Protein AF-0000000087426825 (afdb_homodimer)

Solvent-accessible surface area (backbone atoms only — not comparable to full-atom values): 14401 Å² total; per-residue (Å²): 136,83,80,80,77,79,78,80,78,83,79,79,78,79,78,80,78,79,78,77,80,76,77,73,74,74,72,66,81,72,56,42,50,52,35,66,29,91,41,39,85,57,22,39,76,94,68,68,36,33,40,42,72,89,45,86,62,18,30,15,26,23,67,74,47,48,54,52,66,40,60,82,68,26,29,15,33,49,78,51,100,84,40,29,31,26,28,13,51,19,79,40,44,84,67,28,60,90,83,32,35,46,46,50,87,67,50,64,36,37,46,59,39,20,30,46,38,76,61,74,83,128,136,86,79,82,75,79,80,79,80,82,79,78,76,80,77,81,76,79,76,76,79,75,77,73,74,74,73,66,80,73,58,41,52,53,35,66,27,92,40,39,84,58,23,41,75,94,66,68,34,33,39,40,72,89,44,87,62,17,30,15,24,25,68,73,49,48,55,52,67,41,61,83,68,27,30,15,33,50,79,50,100,85,41,29,31,26,29,15,49,18,82,39,44,87,66,29,59,92,82,30,35,45,44,48,87,67,50,65,36,38,47,59,38,20,30,46,39,76,61,76,82,128

Secondary structure (DSSP, 8-state):
--------------------------------TT---SSGGGS-TTTT-EEETTSTT-EEE-BT--TT-SPTTEEEEEEETTEEEEEEEESSGGGSPTT-EEE-S--BSS-S-EEEE-----/--------------------------------TT---SSGGGS-TTTT-EEETTSTT-EEE-BT--TT-SPTTEEEEEEETTEEEEEEEESSGGGSPTT-EEE-S--BSS-S-EEEE-----

Foldseek 3Di:
DPPPPPPPDPDPPPPPPPPPPPPPPCVVPAAFFQDFDDWQVNHDPPLQWTWDPPDPRTTTKHWPDAALSGDPQWFWFDPDPRTIITHHADPFQVVHDPPDTHDDPTRTHHPNDDDDDDDPDD/DDDPPPPDDPDPPPPPPPPPPPPPPCPVPAAFFQDFDDWQVNHDPPLQWTWDPPDPRTTTKHWPDAALSGDPQWFWFDPDPRTIITHHADPFQVPHDPPDTHDDPTRTHHPNDDDDDDDPDD

Nearest PDB structures (foldseek):
  6i5f-assembly1_A  TM=4.500E-01  e=5.553E-01  Escherichia coli
  1wbb-assembly1_B  TM=4.604E-01  e=9.532E-01  Escherichia coli
  7ai6-assembly1_A  TM=4.394E-01  e=7.961E-01  Escherichia coli K-12
  5akb-assembly1_A  TM=4.343E-01  e=1.012E+00  Escherichia coli K-12
  7aib-assembly1_A  TM=4.328E-01  e=1.141E+00  Escherichia coli K-12

Sequence (244 aa):
MAQHLFHSRPLFRLASLLLAVAFAVLCGCSPSIGDECETGSDCPSGVGAICDNTVEGGYCTVPNCQPGTCPEESVCVVFDRDTRFCMAICEDDAECRDGYACRMDNNFEGEPFGYCYEPPAEMAQHLFHSRPLFRLASLLLAVAFAVLCGCSPSIGDECETGSDCPSGVGAICDNTVEGGYCTVPNCQPGTCPEESVCVVFDRDTRFCMAICEDDAECRDGYACRMDNNFEGEPFGYCYEPPAE

Structure (mmCIF, N/CA/C/O backbone):
data_AF-0000000087426825-model_v1
#
loop_
_entity.id
_entity.type
_entity.pdbx_description
1 polymer 'Dickkopf N-terminal cysteine-rich domain-containing protein'
#
loop_
_atom_site.group_PDB
_atom_site.id
_atom_site.type_symbol
_atom_site.label_atom_id
_atom_site.label_alt_id
_atom_site.label_comp_id
_atom_site.label_asym_id
_atom_site.label_entity_id
_atom_site.label_seq_id
_atom_site.pdbx_PDB_ins_code
_atom_site.Cartn_x
_atom_site.Cartn_y
_atom_site.Cartn_z
_atom_site.occupancy
_atom_site.B_iso_or_equiv
_atom_site.auth_seq_id
_atom_site.auth_comp_id
_atom_site.auth_asym_id
_atom_site.auth_atom_id
_atom_site.pdbx_PDB_model_num
ATOM 1 N N . MET A 1 1 ? 87.875 -30.953 25.688 1 34.62 1 MET A N 1
ATOM 2 C CA . MET A 1 1 ? 87.625 -29.844 24.766 1 34.62 1 MET A CA 1
ATOM 3 C C . MET A 1 1 ? 86.188 -29.859 24.25 1 34.62 1 MET A C 1
ATOM 5 O O . MET A 1 1 ? 85.875 -30.484 23.234 1 34.62 1 MET A O 1
ATOM 9 N N . ALA A 1 2 ? 85.188 -30.188 25.234 1 45.78 2 ALA A N 1
ATOM 10 C CA . ALA A 1 2 ? 83.812 -30.406 25 1 45.78 2 ALA A CA 1
ATOM 11 C C . ALA A 1 2 ? 83.125 -29.141 24.5 1 45.78 2 ALA A C 1
ATOM 13 O O . ALA A 1 2 ? 83.188 -28.078 25.125 1 45.78 2 ALA A O 1
ATOM 14 N N . GLN A 1 3 ? 83.062 -28.969 23.109 1 43.91 3 GLN A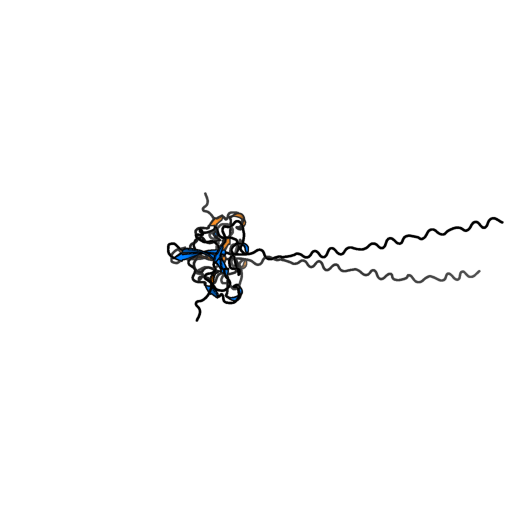 N 1
ATOM 15 C CA . GLN A 1 3 ? 82.438 -27.969 22.281 1 43.91 3 GLN A CA 1
ATOM 16 C C . GLN A 1 3 ? 80.938 -27.891 22.594 1 43.91 3 GLN A C 1
ATOM 18 O O . GLN A 1 3 ? 80.188 -28.906 22.562 1 43.91 3 GLN A O 1
ATOM 23 N N . HIS A 1 4 ? 80.5 -27.031 23.609 1 45.94 4 HIS A N 1
ATOM 24 C CA . HIS A 1 4 ? 79.188 -26.562 23.969 1 45.94 4 HIS A CA 1
ATOM 25 C C . HIS A 1 4 ? 78.438 -26.016 22.75 1 45.94 4 HIS A C 1
ATOM 27 O O . HIS A 1 4 ? 78.812 -24.938 22.234 1 45.94 4 HIS A O 1
ATOM 33 N N . LEU A 1 5 ? 78.062 -26.844 21.719 1 45.59 5 LEU A N 1
ATOM 34 C CA . LEU A 1 5 ? 77.312 -26.375 20.594 1 45.59 5 LEU A CA 1
ATOM 35 C C . LEU A 1 5 ? 75.938 -25.875 21.062 1 45.59 5 LEU A C 1
ATOM 37 O O . LEU A 1 5 ? 75.188 -26.609 21.734 1 45.59 5 LEU A O 1
ATOM 41 N N . PHE A 1 6 ? 75.812 -24.5 21.359 1 48.47 6 PHE A N 1
ATOM 42 C CA . PHE A 1 6 ? 74.562 -23.734 21.672 1 48.47 6 PHE A CA 1
ATOM 43 C C . PHE A 1 6 ? 73.562 -23.844 20.531 1 48.47 6 PHE A C 1
ATOM 45 O O . PHE A 1 6 ? 73.875 -23.516 19.391 1 48.47 6 PHE A O 1
ATOM 52 N N . HIS A 1 7 ? 72.688 -24.938 20.516 1 48.66 7 HIS A N 1
ATOM 53 C CA . HIS A 1 7 ? 71.625 -25.094 19.594 1 48.66 7 HIS A CA 1
ATOM 54 C C . HIS A 1 7 ? 70.625 -23.953 19.734 1 48.66 7 HIS A C 1
ATOM 56 O O . HIS A 1 7 ? 70.188 -23.625 20.844 1 48.66 7 HIS A O 1
ATOM 62 N N . SER A 1 8 ? 70.75 -22.844 18.875 1 46.97 8 SER A N 1
ATOM 63 C CA . SER A 1 8 ? 69.812 -21.75 18.703 1 46.97 8 SER A CA 1
ATOM 64 C C . SER A 1 8 ? 68.438 -22.266 18.391 1 46.97 8 SER A C 1
ATOM 66 O O . SER A 1 8 ? 68.25 -23.172 17.578 1 46.97 8 SER A O 1
ATOM 68 N N . ARG A 1 9 ? 67.438 -22.188 19.375 1 46.81 9 ARG A N 1
ATOM 69 C CA . ARG A 1 9 ? 66 -22.438 19.25 1 46.81 9 ARG A CA 1
ATOM 70 C C . ARG A 1 9 ? 65.375 -21.609 18.125 1 46.81 9 ARG A C 1
ATOM 72 O O . ARG A 1 9 ? 65.562 -20.406 18.062 1 46.81 9 ARG A O 1
ATOM 79 N N . PRO A 1 10 ? 64.875 -22.203 16.969 1 54.41 10 PRO A N 1
ATOM 80 C CA . PRO A 1 10 ? 64.125 -21.453 15.945 1 54.41 10 PRO A CA 1
ATOM 81 C C . PRO A 1 10 ? 62.906 -20.734 16.516 1 54.41 10 PRO A C 1
ATOM 83 O O . PRO A 1 10 ? 62.219 -21.266 17.391 1 54.41 10 PRO A O 1
ATOM 86 N N . LEU A 1 11 ? 62.938 -19.359 16.609 1 52.78 11 LEU A N 1
ATOM 87 C CA . LEU A 1 11 ? 61.781 -18.5 16.844 1 52.78 11 LEU A CA 1
ATOM 88 C C . LEU A 1 11 ? 60.656 -18.812 15.875 1 52.78 11 LEU A C 1
ATOM 90 O O . LEU A 1 11 ? 60.875 -18.844 14.664 1 52.78 11 LEU A O 1
ATOM 94 N N . PHE A 1 12 ? 59.625 -19.594 16.281 1 50.47 12 PHE A N 1
ATOM 95 C CA . PHE A 1 12 ? 58.344 -19.828 15.656 1 50.47 12 PHE A CA 1
ATOM 96 C C . PHE A 1 12 ? 57.625 -18.516 15.391 1 50.47 12 PHE A C 1
ATOM 98 O O . PHE A 1 12 ? 57.25 -17.797 16.328 1 50.47 12 PHE A O 1
ATOM 105 N N . ARG A 1 13 ? 57.9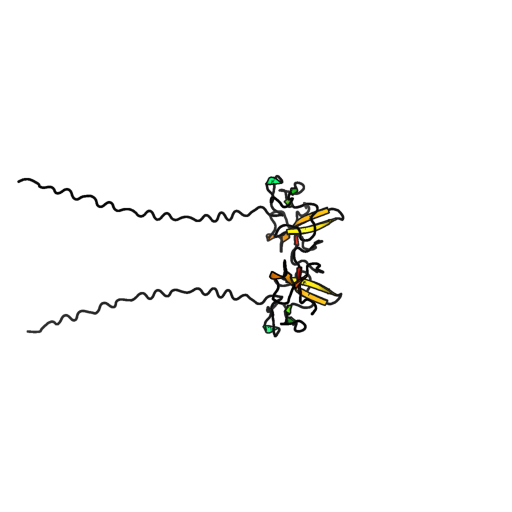38 -17.828 14.258 1 55.22 13 ARG A N 1
ATOM 106 C CA . ARG A 1 13 ? 57.062 -16.766 13.773 1 55.22 13 ARG A CA 1
ATOM 107 C C . ARG A 1 13 ? 55.625 -17.234 13.656 1 55.22 13 ARG A C 1
ATOM 109 O O . ARG A 1 13 ? 55.344 -18.172 12.914 1 55.22 13 ARG A O 1
ATOM 116 N N . LEU A 1 14 ? 54.812 -17.078 14.68 1 56.09 14 LEU A N 1
ATOM 117 C CA . LEU A 1 14 ? 53.344 -17.219 14.57 1 56.09 14 LEU A CA 1
ATOM 118 C C . LEU A 1 14 ? 52.781 -16.266 13.516 1 56.09 14 LEU A C 1
ATOM 120 O O . LEU A 1 14 ? 52.875 -15.047 13.656 1 56.09 14 LEU A O 1
ATOM 124 N N . ALA A 1 15 ? 52.719 -16.594 12.18 1 57.78 15 ALA A N 1
ATOM 125 C CA . ALA A 1 15 ? 51.938 -15.883 11.172 1 57.78 15 ALA A CA 1
ATOM 126 C C . ALA A 1 15 ? 50.469 -15.758 11.602 1 57.78 15 ALA A C 1
ATOM 128 O O . ALA A 1 15 ? 49.812 -16.766 11.844 1 57.78 15 ALA A O 1
ATOM 129 N N . SER A 1 16 ? 50.031 -14.602 12.211 1 61.06 16 SER A N 1
ATOM 130 C CA . SER A 1 16 ? 48.625 -14.281 12.438 1 61.06 16 SER A CA 1
ATOM 131 C C . SER A 1 16 ? 47.812 -14.336 11.133 1 61.06 16 SER A C 1
ATOM 133 O O . SER A 1 16 ? 47.969 -13.477 10.266 1 61.06 16 SER A O 1
ATOM 135 N N . LEU A 1 17 ? 47.312 -15.5 10.688 1 59.97 17 LEU A N 1
ATOM 136 C CA . LEU A 1 17 ? 46.312 -15.578 9.625 1 59.97 17 LEU A CA 1
ATOM 137 C C . LEU A 1 17 ? 45.094 -14.742 9.961 1 59.97 17 LEU A C 1
ATOM 139 O O . LEU A 1 17 ? 44.344 -15.07 10.883 1 59.97 17 LEU A O 1
ATOM 143 N N . LEU A 1 18 ? 45.062 -13.438 9.648 1 58.31 18 LEU A N 1
ATOM 144 C CA . LEU A 1 18 ? 43.812 -12.664 9.688 1 58.31 18 LEU A CA 1
ATOM 145 C C . LEU A 1 18 ? 42.75 -13.297 8.805 1 58.31 18 LEU A C 1
ATOM 147 O O . LEU A 1 18 ? 42.875 -13.289 7.574 1 58.31 18 LEU A O 1
ATOM 151 N N . LEU A 1 19 ? 41.938 -14.242 9.312 1 60.97 19 LEU A N 1
ATOM 152 C CA . LEU A 1 19 ? 40.719 -14.734 8.664 1 60.97 19 LEU A CA 1
ATOM 153 C C . LEU A 1 19 ? 39.781 -13.586 8.328 1 60.97 19 LEU A C 1
ATOM 155 O O . LEU A 1 19 ? 39.219 -12.969 9.234 1 60.97 19 LEU A O 1
ATOM 159 N N . ALA A 1 20 ? 39.844 -12.914 7.188 1 57.56 20 ALA A N 1
ATOM 160 C CA . ALA A 1 20 ? 38.781 -12.016 6.691 1 57.56 20 ALA A CA 1
ATOM 161 C C . ALA A 1 20 ? 37.438 -12.727 6.625 1 57.56 20 ALA A C 1
ATOM 163 O O . ALA A 1 20 ? 37.25 -13.602 5.781 1 57.56 20 ALA A O 1
ATOM 164 N N . VAL A 1 21 ? 36.625 -12.758 7.699 1 57.12 21 VAL A N 1
ATOM 165 C CA . VAL A 1 21 ? 35.219 -13.188 7.648 1 57.12 21 VAL A CA 1
ATOM 166 C C . VAL A 1 21 ? 34.5 -12.43 6.547 1 57.12 21 VAL A C 1
ATOM 168 O O . VAL A 1 21 ? 34.156 -11.25 6.715 1 57.12 21 VAL A O 1
ATOM 171 N N . ALA A 1 22 ? 34.531 -12.711 5.234 1 59.31 22 ALA A N 1
ATOM 172 C CA . ALA A 1 22 ? 33.562 -12.266 4.223 1 59.31 22 ALA A CA 1
ATOM 173 C C . ALA A 1 22 ? 32.125 -12.508 4.684 1 59.31 22 ALA A C 1
ATOM 175 O O . ALA A 1 22 ? 31.688 -13.656 4.766 1 59.31 22 ALA A O 1
ATOM 176 N N . PHE A 1 23 ? 31.562 -11.695 5.508 1 54.03 23 PHE A N 1
ATOM 177 C CA . PHE A 1 23 ? 30.125 -11.734 5.746 1 54.03 23 PHE A CA 1
ATOM 178 C C . PHE A 1 23 ? 29.359 -11.766 4.43 1 54.03 23 PHE A C 1
ATOM 180 O O . PHE A 1 23 ? 29.125 -10.719 3.822 1 54.03 23 PHE A O 1
ATOM 187 N N . ALA A 1 24 ? 29.312 -12.883 3.623 1 53.59 24 ALA A N 1
ATOM 188 C CA . ALA A 1 24 ? 28.297 -13.031 2.58 1 53.59 24 ALA A CA 1
ATOM 189 C C . ALA A 1 24 ? 26.906 -12.742 3.129 1 53.59 24 ALA A C 1
ATOM 191 O O . ALA A 1 24 ? 26.344 -13.547 3.873 1 53.59 24 ALA A O 1
ATOM 192 N N . VAL A 1 25 ? 26.5 -11.586 3.422 1 52.31 25 VAL A N 1
ATOM 193 C CA . VAL A 1 25 ? 25.078 -11.273 3.525 1 52.31 25 VAL A CA 1
ATOM 194 C C . VAL A 1 25 ? 24.297 -12.031 2.447 1 52.31 25 VAL A C 1
ATOM 196 O O . VAL A 1 25 ? 24.281 -11.617 1.285 1 52.31 25 VAL A O 1
ATOM 199 N N . LEU A 1 26 ? 24.312 -13.375 2.445 1 47.78 26 LEU A N 1
ATOM 200 C CA . LEU A 1 26 ? 23.312 -14.07 1.645 1 47.78 26 LEU A CA 1
ATOM 201 C C . LEU A 1 26 ? 21.969 -13.352 1.713 1 47.78 26 LEU A C 1
ATOM 203 O O . LEU A 1 26 ? 21.172 -13.586 2.631 1 47.78 26 LEU A O 1
ATOM 207 N N . CYS A 1 27 ? 21.844 -12.125 1.491 1 52.5 27 CYS A N 1
ATOM 208 C CA . CYS A 1 27 ? 20.578 -11.477 1.169 1 52.5 27 CYS A CA 1
ATOM 209 C C . CYS A 1 27 ? 19.688 -12.398 0.355 1 52.5 27 CYS A C 1
ATOM 211 O O . CYS A 1 27 ? 19.672 -12.344 -0.876 1 52.5 27 CYS A O 1
ATOM 213 N N . GLY A 1 28 ? 19.703 -13.57 0.599 1 55.5 28 GLY A N 1
ATOM 214 C CA . GLY A 1 28 ? 18.797 -14.422 -0.142 1 55.5 28 GLY A CA 1
ATOM 215 C C . GLY A 1 28 ? 17.359 -13.938 -0.108 1 55.5 28 GLY A C 1
ATOM 216 O O . GLY A 1 28 ? 16.812 -13.695 0.966 1 55.5 28 GLY A O 1
ATOM 217 N N . CYS A 1 29 ? 16.828 -13.266 -1.061 1 70.25 29 CYS A N 1
ATOM 218 C CA . CYS A 1 29 ? 15.453 -12.82 -1.224 1 70.25 29 CYS A CA 1
ATOM 219 C C . CYS A 1 29 ? 14.477 -13.945 -0.936 1 70.25 29 CYS A C 1
ATOM 221 O O . CYS A 1 29 ? 14.578 -15.031 -1.517 1 70.25 29 CYS A O 1
ATOM 223 N N . SER A 1 30 ? 13.727 -14.094 0.185 1 84.94 30 SER A N 1
ATOM 224 C CA . SER A 1 30 ? 12.672 -15.055 0.484 1 84.94 30 SER A CA 1
ATOM 225 C C . SER A 1 30 ? 11.547 -14.969 -0.541 1 84.94 30 SER A C 1
ATOM 227 O O . SER A 1 30 ? 11.266 -13.898 -1.082 1 84.94 30 SER A O 1
ATOM 229 N N . PRO A 1 31 ? 11 -16.234 -0.922 1 93.94 31 PRO A N 1
ATOM 230 C CA . PRO A 1 31 ? 9.883 -16.188 -1.871 1 93.94 31 PRO A CA 1
ATOM 231 C C . PRO A 1 31 ? 8.766 -15.25 -1.426 1 93.94 31 PRO A C 1
ATOM 233 O O . PRO A 1 31 ? 8.508 -15.117 -0.227 1 93.94 31 PRO A O 1
ATOM 236 N N . SER A 1 32 ? 8.242 -14.594 -2.35 1 96 32 SER A N 1
ATOM 237 C CA . SER A 1 32 ? 7.145 -13.664 -2.113 1 96 32 SER A CA 1
ATOM 238 C C . SER A 1 32 ? 5.969 -13.945 -3.041 1 96 32 SER A C 1
ATOM 240 O O . SER A 1 32 ? 6.121 -14.625 -4.059 1 96 32 SER A O 1
ATOM 242 N N . ILE A 1 33 ? 4.789 -13.438 -2.641 1 96.38 33 ILE A N 1
ATOM 243 C CA . ILE A 1 33 ? 3.645 -13.477 -3.545 1 96.38 33 ILE A CA 1
ATOM 244 C C . ILE A 1 33 ? 4.004 -12.789 -4.859 1 96.38 33 ILE A C 1
ATOM 246 O O . ILE A 1 33 ? 4.637 -11.734 -4.863 1 96.38 33 ILE A O 1
ATOM 250 N N . GLY A 1 34 ? 3.678 -13.461 -5.926 1 96.94 34 GLY A N 1
ATOM 251 C CA . GLY A 1 34 ? 3.963 -12.906 -7.238 1 96.94 34 GLY A CA 1
ATOM 252 C C . GLY A 1 34 ? 5.176 -13.531 -7.898 1 96.94 34 GLY A C 1
ATOM 253 O O . GLY A 1 34 ? 5.371 -13.391 -9.109 1 96.94 34 GLY A O 1
ATOM 254 N N . ASP A 1 35 ? 5.992 -14.242 -7.145 1 96.88 35 ASP A N 1
ATOM 255 C CA . ASP A 1 35 ? 7.199 -14.844 -7.695 1 96.88 35 ASP A CA 1
ATOM 256 C C . ASP A 1 35 ? 6.855 -15.977 -8.664 1 96.88 35 ASP A C 1
ATOM 258 O O . ASP A 1 35 ? 5.805 -16.609 -8.531 1 96.88 35 ASP A O 1
ATOM 262 N N . GLU A 1 36 ? 7.793 -16.203 -9.602 1 97.25 36 GLU A N 1
ATOM 263 C CA . GLU A 1 36 ? 7.684 -17.375 -10.453 1 97.25 36 GLU A CA 1
ATOM 264 C C . GLU A 1 36 ? 7.848 -18.656 -9.641 1 97.25 36 GLU A C 1
ATOM 266 O O . GLU A 1 36 ? 8.508 -18.672 -8.602 1 97.25 36 GLU A O 1
ATOM 271 N N . CYS A 1 37 ? 7.164 -19.656 -10.141 1 98 37 CYS A N 1
ATOM 272 C CA . CYS A 1 37 ? 7.195 -20.906 -9.414 1 98 37 CYS A CA 1
ATOM 273 C C . CYS A 1 37 ? 6.898 -22.078 -10.336 1 98 37 CYS A C 1
ATOM 275 O O . CYS A 1 37 ? 6.273 -21.906 -11.383 1 98 37 CYS A O 1
ATOM 277 N N . GLU A 1 38 ? 7.371 -23.281 -9.938 1 98.12 38 GLU A N 1
ATOM 278 C CA . GLU A 1 38 ? 7.02 -24.531 -10.594 1 98.12 38 GLU A CA 1
ATOM 279 C C . GLU A 1 38 ? 6.07 -25.359 -9.727 1 98.12 38 GLU A C 1
ATOM 281 O O . GLU A 1 38 ? 5.184 -26.047 -10.25 1 98.12 38 GLU A O 1
ATOM 286 N N . THR A 1 39 ? 6.273 -25.266 -8.453 1 97.94 39 THR A N 1
ATOM 287 C CA . THR A 1 39 ? 5.434 -25.969 -7.492 1 97.94 39 THR A CA 1
ATOM 288 C C . THR A 1 39 ? 5.172 -25.109 -6.262 1 97.94 39 THR A C 1
ATOM 290 O O . THR A 1 39 ? 5.793 -24.062 -6.09 1 97.94 39 THR A O 1
ATOM 293 N N . GLY A 1 40 ? 4.25 -25.531 -5.414 1 97.31 40 GLY A N 1
ATOM 294 C CA . GLY A 1 40 ? 3.938 -24.828 -4.184 1 97.31 40 GLY A CA 1
ATOM 295 C C . GLY A 1 40 ? 5.125 -24.719 -3.246 1 97.31 40 GLY A C 1
ATOM 296 O O . GLY A 1 40 ? 5.184 -23.797 -2.42 1 97.31 40 GLY A O 1
ATOM 297 N N . SER A 1 41 ? 6.094 -25.656 -3.324 1 96.56 41 SER A N 1
ATOM 298 C CA . SER A 1 41 ? 7.262 -25.625 -2.447 1 96.56 41 SER A CA 1
ATOM 299 C C . SER A 1 41 ? 8.164 -24.453 -2.771 1 96.56 41 SER A C 1
ATOM 301 O O . SER A 1 41 ? 9.039 -24.094 -1.978 1 96.56 41 SER A O 1
ATOM 303 N N . ASP A 1 42 ? 8.047 -23.859 -3.947 1 97 42 ASP A N 1
ATOM 304 C CA . ASP A 1 42 ? 8.805 -22.688 -4.371 1 97 42 ASP A CA 1
ATOM 305 C C . ASP A 1 42 ? 8.234 -21.406 -3.746 1 97 42 ASP A C 1
ATOM 307 O O . ASP A 1 42 ? 8.812 -20.328 -3.891 1 97 42 ASP A O 1
ATOM 311 N N . CYS A 1 43 ? 7.094 -21.484 -3.076 1 98 43 CYS A N 1
ATOM 312 C CA . CYS A 1 43 ? 6.363 -20.328 -2.582 1 98 43 CYS A CA 1
ATOM 313 C C . CYS A 1 43 ? 6.52 -20.188 -1.072 1 98 43 CYS A C 1
ATOM 315 O O . CYS A 1 43 ? 7.004 -21.094 -0.406 1 98 43 CYS A O 1
ATOM 317 N N . PRO A 1 44 ? 6.184 -18.906 -0.615 1 95.69 44 PRO A N 1
ATOM 318 C CA . PRO A 1 44 ? 6.336 -18.719 0.829 1 95.69 44 PRO A CA 1
ATOM 319 C C . PRO A 1 44 ? 5.641 -19.797 1.646 1 95.69 44 PRO A C 1
ATOM 321 O O . PRO A 1 44 ? 4.496 -20.156 1.357 1 95.69 44 PRO A O 1
ATOM 324 N N . SER A 1 45 ? 6.277 -20.234 2.617 1 94.12 45 SER A N 1
ATOM 325 C CA . SER A 1 45 ? 5.75 -21.297 3.451 1 94.12 45 SER A CA 1
ATOM 326 C C . SER A 1 45 ? 4.961 -20.75 4.633 1 94.12 45 SER A C 1
ATOM 328 O O . SER A 1 45 ? 5.211 -19.625 5.078 1 94.12 45 SER A O 1
ATOM 330 N N . GLY A 1 46 ? 4 -21.547 5.09 1 93.5 46 GLY A N 1
ATOM 331 C CA . GLY A 1 46 ? 3.314 -21.219 6.328 1 93.5 46 GLY A CA 1
ATOM 332 C C . GLY A 1 46 ? 2.199 -20.203 6.148 1 93.5 46 GLY A C 1
ATOM 333 O O . GLY A 1 46 ? 1.613 -19.75 7.129 1 93.5 46 GLY A O 1
ATOM 334 N N . VAL A 1 47 ? 1.954 -19.812 4.91 1 92.81 47 VAL A N 1
ATOM 335 C CA . VAL A 1 47 ? 0.931 -18.797 4.711 1 92.81 47 VAL A CA 1
ATOM 336 C C . VAL A 1 47 ? -0.168 -19.328 3.797 1 92.81 47 VAL A C 1
ATOM 338 O O . VAL A 1 47 ? -1.049 -18.578 3.365 1 92.81 47 VAL A O 1
ATOM 341 N N . GLY A 1 48 ? -0.12 -20.625 3.523 1 95.75 48 GLY A N 1
ATOM 342 C CA . GLY A 1 48 ? -1.117 -21.219 2.645 1 95.75 48 GLY A CA 1
ATOM 343 C C . GLY A 1 48 ? -0.899 -20.891 1.182 1 95.75 48 GLY A C 1
ATOM 344 O O . GLY A 1 48 ? -1.837 -20.938 0.383 1 95.75 48 GLY A O 1
ATOM 345 N N . ALA A 1 49 ? 0.314 -20.594 0.891 1 97.62 49 ALA A N 1
ATOM 346 C CA . ALA A 1 49 ? 0.616 -20.203 -0.486 1 97.62 49 ALA A CA 1
ATOM 347 C C . ALA A 1 49 ? 0.677 -21.438 -1.395 1 97.62 49 ALA A C 1
ATOM 349 O O . ALA A 1 49 ? 1.125 -22.5 -0.976 1 97.62 49 ALA A O 1
ATOM 350 N N . ILE A 1 50 ? 0.238 -21.234 -2.627 1 98.25 50 ILE A N 1
ATOM 351 C CA . ILE A 1 50 ? 0.311 -22.234 -3.686 1 98.25 50 ILE A CA 1
ATOM 352 C C . ILE A 1 50 ? 0.953 -21.625 -4.93 1 98.25 50 ILE A C 1
ATOM 354 O O . ILE A 1 50 ? 1.124 -20.406 -5.016 1 98.25 50 ILE A O 1
ATOM 358 N N . CYS A 1 51 ? 1.345 -22.547 -5.805 1 98.44 51 CYS A N 1
ATOM 359 C CA . CYS A 1 51 ? 1.742 -22.094 -7.137 1 98.44 51 CYS A CA 1
ATOM 360 C C . CYS A 1 51 ? 0.574 -22.188 -8.109 1 98.44 51 CYS A C 1
ATOM 362 O O . CYS A 1 51 ? 0.038 -23.266 -8.352 1 98.44 51 CYS A O 1
ATOM 364 N N . ASP A 1 52 ? 0.124 -21.016 -8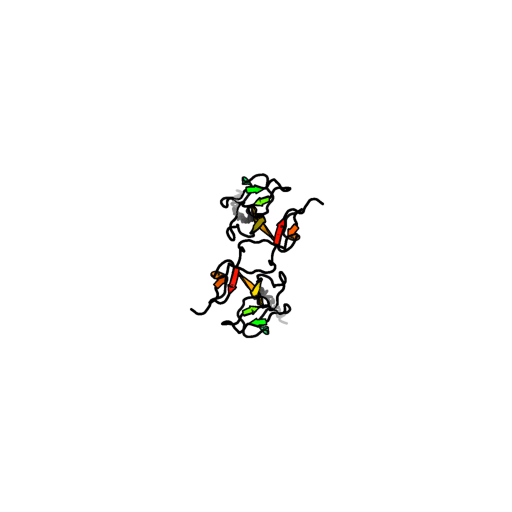.602 1 97.44 52 ASP A N 1
ATOM 365 C CA . ASP A 1 52 ? -0.856 -21 -9.68 1 97.44 52 ASP A CA 1
ATOM 366 C C . ASP A 1 52 ? -0.186 -21.234 -11.031 1 97.44 52 ASP A C 1
ATOM 368 O O . ASP A 1 52 ? 0.419 -20.328 -11.602 1 97.44 52 ASP A O 1
ATOM 372 N N . ASN A 1 53 ? -0.423 -22.438 -11.516 1 96.12 53 ASN A N 1
ATOM 373 C CA . ASN A 1 53 ? 0.242 -22.828 -12.758 1 96.12 53 ASN A CA 1
ATOM 374 C C . ASN A 1 53 ? -0.62 -22.5 -13.977 1 96.12 53 ASN A C 1
ATOM 376 O O . ASN A 1 53 ? -0.29 -22.906 -15.102 1 96.12 53 ASN A O 1
ATOM 380 N N . THR A 1 54 ? -1.671 -21.734 -13.758 1 93.94 54 THR A N 1
ATOM 381 C CA . THR A 1 54 ? -2.533 -21.406 -14.883 1 93.94 54 THR A CA 1
ATOM 382 C C . THR A 1 54 ? -1.986 -20.188 -15.633 1 93.94 54 THR A C 1
ATOM 384 O O . THR A 1 54 ? -2.486 -19.844 -16.703 1 93.94 54 THR A O 1
ATOM 387 N N . VAL A 1 55 ? -0.969 -19.547 -15.055 1 94.06 55 VAL A N 1
ATOM 388 C CA . VAL A 1 55 ? -0.329 -18.422 -15.719 1 94.06 55 VAL A CA 1
ATOM 389 C C . VAL A 1 55 ? 1.101 -18.781 -16.109 1 94.06 55 VAL A C 1
ATOM 391 O O . VAL A 1 55 ? 1.695 -19.703 -15.523 1 94.06 55 VAL A O 1
ATOM 394 N N . GLU A 1 56 ? 1.63 -18.047 -17.062 1 91.38 56 GLU A N 1
ATOM 395 C CA . GLU A 1 56 ? 2.98 -18.328 -17.531 1 91.38 56 GLU A CA 1
ATOM 396 C C . GLU A 1 56 ? 4.012 -18.141 -16.438 1 91.38 56 GLU A C 1
ATOM 398 O O . GLU A 1 56 ? 4.023 -17.094 -15.766 1 91.38 56 GLU A O 1
ATOM 403 N N . GLY A 1 57 ? 4.863 -19.188 -16.203 1 95.44 57 GLY A N 1
ATOM 404 C CA . GLY A 1 57 ? 5.938 -19.125 -15.219 1 95.44 57 GLY A CA 1
ATOM 405 C C . GLY A 1 57 ? 5.461 -19.359 -13.797 1 95.44 57 GLY A C 1
ATOM 406 O O . GLY A 1 57 ? 6.266 -19.359 -12.867 1 95.44 57 GLY A O 1
ATOM 407 N N . GLY A 1 58 ? 4.145 -19.531 -13.688 1 97.06 58 GLY A N 1
ATOM 408 C CA . GLY A 1 58 ? 3.584 -19.703 -12.359 1 97.06 58 GLY A CA 1
ATOM 409 C C . GLY A 1 58 ? 3.494 -18.422 -11.562 1 97.06 58 GLY A C 1
ATOM 410 O O . GLY A 1 58 ? 4.113 -17.422 -11.93 1 97.06 58 GLY A O 1
ATOM 411 N N . TYR A 1 59 ? 2.674 -18.438 -10.562 1 97.69 59 TYR A N 1
ATOM 412 C CA . TYR A 1 59 ? 2.475 -17.281 -9.695 1 97.69 59 TYR A CA 1
ATOM 413 C C . TYR A 1 59 ? 2.232 -17.719 -8.258 1 97.69 59 TYR A C 1
ATOM 415 O O . TYR A 1 59 ? 1.224 -18.375 -7.957 1 97.69 59 TYR A O 1
ATOM 423 N N . CYS A 1 60 ? 3.18 -17.438 -7.375 1 98.38 60 CYS A N 1
ATOM 424 C CA . CYS A 1 60 ? 2.932 -17.703 -5.965 1 98.38 60 CYS A CA 1
ATOM 425 C C . CYS A 1 60 ? 1.779 -16.859 -5.438 1 98.38 60 CYS A C 1
ATOM 427 O O . CYS A 1 60 ? 1.801 -15.633 -5.555 1 98.38 60 CYS A O 1
ATOM 429 N N . THR A 1 61 ? 0.779 -17.516 -4.914 1 97.94 61 THR A N 1
ATOM 430 C CA . THR A 1 61 ? -0.392 -16.797 -4.426 1 97.94 61 THR A CA 1
ATOM 431 C C . THR A 1 61 ? -1.063 -17.562 -3.291 1 97.94 61 THR A C 1
ATOM 433 O O . THR A 1 61 ? -0.679 -18.703 -2.988 1 97.94 61 THR A O 1
ATOM 436 N N . VAL A 1 62 ? -1.934 -16.875 -2.539 1 96.69 62 VAL A N 1
ATOM 437 C CA . VAL A 1 62 ? -2.799 -17.484 -1.533 1 96.69 62 VAL A CA 1
ATOM 438 C C . VAL A 1 62 ? -4.254 -17.422 -1.998 1 96.69 62 VAL A C 1
ATOM 440 O O . VAL A 1 62 ? -4.812 -16.328 -2.168 1 96.69 62 VAL A O 1
ATOM 443 N N . PRO A 1 63 ? -4.852 -18.609 -2.254 1 96.06 63 PRO A N 1
ATOM 444 C CA . PRO A 1 63 ? -6.258 -18.594 -2.662 1 96.06 63 PRO A CA 1
ATOM 445 C C . PRO A 1 63 ? -7.207 -18.344 -1.493 1 96.06 63 PRO A C 1
ATOM 447 O O . PRO A 1 63 ? -6.812 -18.484 -0.332 1 96.06 63 PRO A O 1
ATOM 450 N N . ASN A 1 64 ? -8.398 -17.875 -1.794 1 92.5 64 ASN A N 1
ATOM 451 C CA . ASN A 1 64 ? -9.461 -17.641 -0.828 1 92.5 64 ASN A CA 1
ATOM 452 C C . ASN A 1 64 ? -9.008 -16.734 0.308 1 92.5 64 ASN A C 1
ATOM 454 O O . ASN A 1 64 ? -9.273 -17.016 1.479 1 92.5 64 ASN A O 1
ATOM 458 N N . CYS A 1 65 ? -8.219 -15.75 -0.077 1 88.94 65 CYS A N 1
ATOM 459 C CA . CYS A 1 65 ? -7.68 -14.82 0.913 1 88.94 65 CYS A CA 1
ATOM 460 C C . CYS A 1 65 ? -8.789 -14.016 1.575 1 88.94 65 CYS A C 1
ATOM 462 O O . CYS A 1 65 ? -9.898 -13.93 1.046 1 88.94 65 CYS A O 1
ATOM 464 N N . GLN A 1 66 ? -8.531 -13.555 2.76 1 80.38 66 GLN A N 1
ATOM 465 C CA . GLN A 1 66 ? -9.328 -12.555 3.455 1 80.38 66 GLN A CA 1
ATOM 466 C C . GLN A 1 66 ? -8.617 -11.203 3.475 1 80.38 66 GLN A C 1
ATOM 468 O O . GLN A 1 66 ? -7.391 -11.141 3.498 1 80.38 66 GLN A O 1
ATOM 473 N N . PRO A 1 67 ? -9.43 -10.188 3.387 1 74.19 67 PRO A N 1
ATOM 474 C CA . PRO A 1 67 ? -8.797 -8.867 3.424 1 74.19 67 PRO A CA 1
ATOM 475 C C . PRO A 1 67 ? -7.801 -8.719 4.574 1 74.19 67 PRO A C 1
ATOM 477 O O . PRO A 1 67 ? -8.102 -9.102 5.707 1 74.19 67 PRO A O 1
ATOM 480 N N . GLY A 1 68 ? -6.594 -8.258 4.25 1 73.56 68 GLY A N 1
ATOM 481 C CA . GLY A 1 68 ? -5.602 -7.938 5.262 1 73.56 68 GLY A CA 1
ATOM 482 C C . GLY A 1 68 ? -4.801 -9.148 5.715 1 73.56 68 GLY A C 1
ATOM 483 O O . GLY A 1 68 ? -3.975 -9.047 6.625 1 73.56 68 GLY A O 1
ATOM 484 N N . THR A 1 69 ? -4.988 -10.227 5.125 1 81.94 69 THR A N 1
ATOM 485 C CA . THR A 1 69 ? -4.352 -11.438 5.621 1 81.94 69 THR A CA 1
ATOM 486 C C . THR A 1 69 ? -3.197 -11.852 4.711 1 81.94 69 THR A C 1
ATOM 488 O O . THR A 1 69 ? -2.465 -12.797 5.02 1 81.94 69 THR A O 1
ATOM 491 N N . CYS A 1 70 ? -3.016 -11.078 3.664 1 88.88 70 CYS A N 1
ATOM 492 C CA . CYS A 1 70 ? -1.972 -11.461 2.719 1 88.88 70 CYS A CA 1
ATOM 493 C C . CYS A 1 70 ? -0.591 -11.117 3.268 1 88.88 70 CYS A C 1
ATOM 495 O O . CYS A 1 70 ? -0.442 -10.172 4.043 1 88.88 70 CYS A O 1
ATOM 497 N N . PRO A 1 71 ? 0.381 -11.953 2.816 1 87.31 71 PRO A N 1
ATOM 498 C CA . PRO A 1 71 ? 1.759 -11.648 3.209 1 87.31 71 PRO A CA 1
ATOM 499 C C . PRO A 1 71 ? 2.195 -10.25 2.791 1 87.31 71 PRO A C 1
ATOM 501 O O . PRO A 1 71 ? 1.498 -9.586 2.02 1 87.31 71 PRO A O 1
ATOM 504 N N . GLU A 1 72 ? 3.309 -9.828 3.291 1 80.44 72 GLU A N 1
ATOM 505 C CA . GLU A 1 72 ? 3.852 -8.5 2.99 1 80.44 72 GLU A CA 1
ATOM 506 C C . GLU A 1 72 ? 3.994 -8.289 1.486 1 80.44 72 GLU A C 1
ATOM 508 O O . GLU A 1 72 ? 4.234 -9.242 0.741 1 80.44 72 GLU A O 1
ATOM 513 N N . GLU A 1 73 ? 3.775 -7.117 1.065 1 81.81 73 GLU A N 1
ATOM 514 C CA . GLU A 1 73 ? 3.936 -6.688 -0.32 1 81.81 73 GLU A CA 1
ATOM 515 C C . GLU A 1 73 ? 2.902 -7.352 -1.227 1 81.81 73 GLU A C 1
ATOM 517 O O . GLU A 1 73 ? 3.168 -7.598 -2.404 1 81.81 73 GLU A O 1
ATOM 522 N N . SER A 1 74 ? 1.8 -7.676 -0.572 1 88.19 74 SER A N 1
ATOM 523 C CA . SER A 1 74 ? 0.708 -8.266 -1.341 1 88.19 74 SER A CA 1
ATOM 524 C C . SER A 1 74 ? -0.649 -7.848 -0.78 1 88.19 74 SER A C 1
ATOM 526 O O . SER A 1 74 ? -0.735 -7.348 0.342 1 88.19 74 SER A O 1
ATOM 528 N N . VAL A 1 75 ? -1.669 -8.023 -1.599 1 85.25 75 VAL A N 1
ATOM 529 C CA . VAL A 1 75 ? -3.014 -7.586 -1.238 1 85.25 75 VAL A CA 1
ATOM 530 C C . VAL A 1 75 ? -4.039 -8.602 -1.738 1 85.25 75 VAL A C 1
ATOM 532 O O . VAL A 1 75 ? -3.82 -9.266 -2.754 1 85.25 75 VAL A O 1
ATOM 535 N N . CYS A 1 76 ? -5.125 -8.664 -0.998 1 86.25 76 CYS A N 1
ATOM 536 C CA . CYS A 1 76 ? -6.207 -9.555 -1.405 1 86.25 76 CYS A CA 1
ATOM 537 C C . CYS A 1 76 ? -7.066 -8.906 -2.486 1 86.25 76 CYS A C 1
ATOM 539 O O . CYS A 1 76 ? -7.648 -7.844 -2.271 1 86.25 76 CYS A O 1
ATOM 541 N N . VAL A 1 77 ? -7.102 -9.578 -3.592 1 85.44 77 VAL A N 1
ATOM 542 C CA . VAL A 1 77 ? -7.84 -9.062 -4.738 1 85.44 77 VAL A CA 1
ATOM 543 C C . VAL A 1 77 ? -9.016 -9.984 -5.059 1 85.44 77 VAL A C 1
ATOM 545 O O . VAL A 1 77 ? -8.859 -11.203 -5.102 1 85.44 77 VAL A O 1
ATOM 548 N N . VAL A 1 78 ? -10.086 -9.281 -5.191 1 82.69 78 VAL A N 1
ATOM 549 C CA . VAL A 1 78 ? -11.289 -10.016 -5.562 1 82.69 78 VAL A CA 1
ATOM 550 C C . VAL A 1 78 ? -11.461 -10 -7.078 1 82.69 78 VAL A C 1
ATOM 552 O O . VAL A 1 78 ? -11.586 -8.93 -7.684 1 82.69 78 VAL A O 1
ATOM 555 N N . PHE A 1 79 ? -11.422 -11.211 -7.695 1 82.12 79 PHE A N 1
ATOM 556 C CA . PHE A 1 79 ? -11.586 -11.312 -9.141 1 82.12 79 PHE A CA 1
ATOM 557 C C . PHE A 1 79 ? -13.047 -11.523 -9.508 1 82.12 79 PHE A C 1
ATOM 559 O O . PHE A 1 79 ? -13.523 -10.969 -10.5 1 82.12 79 PHE A O 1
ATOM 566 N N . ASP A 1 80 ? -13.688 -12.297 -8.734 1 80.75 80 ASP A N 1
ATOM 567 C CA . ASP A 1 80 ? -15.133 -12.477 -8.852 1 80.75 80 ASP A CA 1
ATOM 568 C C . ASP A 1 80 ? -15.742 -12.906 -7.523 1 80.75 80 ASP A C 1
ATOM 570 O O . ASP A 1 80 ? -15.07 -12.898 -6.492 1 80.75 80 ASP A O 1
ATOM 574 N N . ARG A 1 81 ? -17.047 -13.203 -7.379 1 77.88 81 ARG A N 1
ATOM 575 C CA . ARG A 1 81 ? -17.797 -13.438 -6.152 1 77.88 81 ARG A CA 1
ATOM 576 C C . ARG A 1 81 ? -17.125 -14.5 -5.289 1 77.88 81 ARG A C 1
ATOM 578 O O . ARG A 1 81 ? -17.141 -14.406 -4.059 1 77.88 81 ARG A O 1
ATOM 585 N N . ASP A 1 82 ? -16.484 -15.414 -5.887 1 84.94 82 ASP A N 1
ATOM 586 C CA . ASP A 1 82 ? -15.977 -16.562 -5.125 1 84.94 82 ASP A CA 1
ATOM 587 C C . ASP A 1 82 ? -14.469 -16.719 -5.316 1 84.94 82 ASP A C 1
ATOM 589 O O . ASP A 1 82 ? -13.875 -17.688 -4.828 1 84.94 82 ASP A O 1
ATOM 593 N N . THR A 1 83 ? -13.898 -15.781 -6.113 1 87.75 83 THR A N 1
ATOM 594 C CA . THR A 1 83 ? -12.492 -15.969 -6.469 1 87.75 83 THR A CA 1
ATOM 595 C C . THR A 1 83 ? -11.648 -14.805 -5.965 1 87.75 83 THR A C 1
ATOM 597 O O . THR A 1 83 ? -11.844 -13.656 -6.383 1 87.75 83 THR A O 1
ATOM 600 N N . ARG A 1 84 ? -10.766 -15.109 -5.047 1 89.62 84 ARG A N 1
ATOM 601 C CA . ARG A 1 84 ? -9.844 -14.117 -4.508 1 89.62 84 ARG A CA 1
ATOM 602 C C . ARG A 1 84 ? -8.461 -14.719 -4.27 1 89.62 84 ARG A C 1
ATOM 604 O O . ARG A 1 84 ? -8.344 -15.883 -3.875 1 89.62 84 ARG A O 1
ATOM 611 N N . PHE A 1 85 ? -7.461 -13.906 -4.594 1 92.62 85 PHE A N 1
ATOM 612 C CA . PHE A 1 85 ? -6.062 -14.289 -4.434 1 92.62 85 PHE A CA 1
ATOM 613 C C . PHE A 1 85 ? -5.254 -13.141 -3.84 1 92.62 85 PHE A C 1
ATOM 615 O O . PHE A 1 85 ? -5.57 -11.977 -4.059 1 92.62 85 PHE A O 1
ATOM 622 N N . CYS A 1 86 ? -4.273 -13.523 -3.074 1 93.19 86 CYS A N 1
ATOM 623 C CA . CYS A 1 86 ? -3.25 -12.523 -2.789 1 93.19 86 CYS A CA 1
ATOM 624 C C . CYS A 1 86 ? -2.424 -12.219 -4.035 1 93.19 86 CYS A C 1
ATOM 626 O O . CYS A 1 86 ? -1.923 -13.141 -4.691 1 93.19 86 CYS A O 1
ATOM 628 N N . MET A 1 87 ? -2.373 -10.93 -4.309 1 92.44 87 MET A N 1
ATOM 629 C CA . MET A 1 87 ? -1.61 -10.484 -5.473 1 92.44 87 MET A CA 1
ATOM 630 C C . MET A 1 87 ? -0.473 -9.562 -5.059 1 92.44 87 MET A C 1
ATOM 632 O O . MET A 1 87 ? -0.629 -8.75 -4.141 1 92.44 87 MET A O 1
ATOM 636 N N . ALA A 1 88 ? 0.685 -9.688 -5.777 1 92.88 88 ALA A N 1
ATOM 637 C CA . ALA A 1 88 ? 1.812 -8.797 -5.52 1 92.88 88 ALA A CA 1
ATOM 638 C C . ALA A 1 88 ? 1.448 -7.348 -5.836 1 92.88 88 ALA A C 1
ATOM 640 O O . ALA A 1 88 ? 0.859 -7.062 -6.879 1 92.88 88 ALA A O 1
ATOM 641 N N . ILE A 1 89 ? 1.837 -6.457 -4.898 1 86.25 89 ILE A N 1
ATOM 642 C CA . ILE A 1 89 ? 1.502 -5.051 -5.109 1 86.25 89 ILE A CA 1
ATOM 643 C C . ILE A 1 89 ? 2.539 -4.406 -6.023 1 86.25 89 ILE A C 1
ATOM 645 O O . ILE A 1 89 ? 3.686 -4.859 -6.09 1 86.25 89 ILE A O 1
ATOM 649 N N . CYS A 1 90 ? 2.127 -3.406 -6.742 1 85.75 90 CYS A N 1
ATOM 650 C CA . CYS A 1 90 ? 2.992 -2.676 -7.66 1 85.75 90 CYS A CA 1
ATOM 651 C C . CYS A 1 90 ? 2.568 -1.216 -7.766 1 85.75 90 CYS A C 1
ATOM 653 O O . CYS A 1 90 ? 1.409 -0.883 -7.516 1 85.75 90 CYS A O 1
ATOM 655 N N . GLU A 1 91 ? 3.57 -0.366 -8.109 1 76.06 91 GLU A N 1
ATOM 656 C CA . GLU A 1 91 ? 3.283 1.028 -8.43 1 76.06 91 GLU A CA 1
ATOM 657 C C . GLU A 1 91 ? 3.281 1.26 -9.938 1 76.06 91 GLU A C 1
ATOM 659 O O . GLU A 1 91 ? 2.676 2.217 -10.422 1 76.06 91 GLU A O 1
ATOM 664 N N . ASP A 1 92 ? 4.047 0.474 -10.594 1 81.5 92 ASP A N 1
ATOM 665 C CA . ASP A 1 92 ? 4.129 0.504 -12.055 1 81.5 92 ASP A CA 1
ATOM 666 C C . ASP A 1 92 ? 4.578 -0.847 -12.609 1 81.5 92 ASP A C 1
ATOM 668 O O . ASP A 1 92 ? 4.812 -1.788 -11.844 1 81.5 92 ASP A O 1
ATOM 672 N N . ASP A 1 93 ? 4.664 -0.979 -13.984 1 89.44 93 ASP A N 1
ATOM 673 C CA . ASP A 1 93 ? 4.98 -2.24 -14.641 1 89.44 93 ASP A CA 1
ATOM 674 C C . ASP A 1 93 ? 6.375 -2.727 -14.25 1 89.44 93 ASP A C 1
ATOM 676 O O . ASP A 1 93 ? 6.637 -3.932 -14.234 1 89.44 93 ASP A O 1
ATOM 680 N N . ALA A 1 94 ? 7.305 -1.787 -13.922 1 92.06 94 ALA A N 1
ATOM 681 C CA . ALA A 1 94 ? 8.703 -2.137 -13.68 1 92.06 94 ALA A CA 1
ATOM 682 C C . ALA A 1 94 ? 8.852 -2.92 -12.375 1 92.06 94 ALA A C 1
ATOM 684 O O . ALA A 1 94 ? 9.852 -3.605 -12.172 1 92.06 94 ALA A O 1
ATOM 685 N N . GLU A 1 95 ? 7.824 -2.871 -11.586 1 89.5 95 GLU A N 1
ATOM 686 C CA . GLU A 1 95 ? 7.871 -3.561 -10.297 1 89.5 95 GLU A CA 1
ATOM 687 C C . GLU A 1 95 ? 7.352 -4.992 -10.414 1 89.5 95 GLU A C 1
ATOM 689 O O . GLU A 1 95 ? 7.457 -5.777 -9.477 1 89.5 95 GLU A O 1
ATOM 694 N N . CYS A 1 96 ? 6.812 -5.277 -11.586 1 94.5 96 CYS A N 1
ATOM 695 C CA . CYS A 1 96 ? 6.348 -6.633 -11.852 1 94.5 96 CYS A CA 1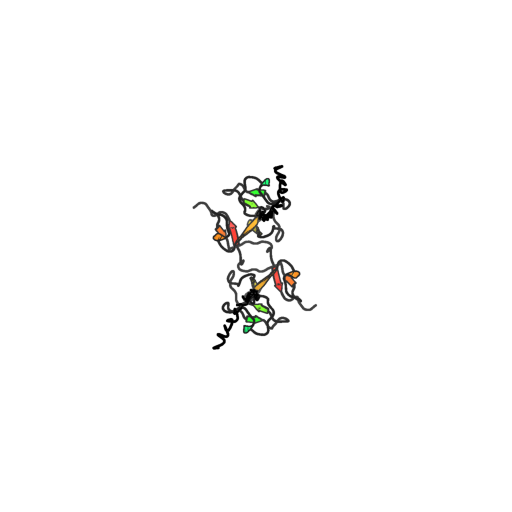
ATOM 696 C C . CYS A 1 96 ? 7.398 -7.43 -12.617 1 94.5 96 CYS A C 1
ATOM 698 O O . CYS A 1 96 ? 8.25 -6.855 -13.289 1 94.5 96 CYS A O 1
ATOM 700 N N . ARG A 1 97 ? 7.324 -8.688 -12.438 1 93.69 97 ARG A N 1
ATOM 701 C CA . ARG A 1 97 ? 8.273 -9.516 -13.172 1 93.69 97 ARG A CA 1
ATOM 702 C C . ARG A 1 97 ? 8.016 -9.43 -14.672 1 93.69 97 ARG A C 1
ATOM 704 O O . ARG A 1 97 ? 6.941 -9.008 -15.102 1 93.69 97 ARG A O 1
ATOM 711 N N . ASP A 1 98 ? 8.969 -9.898 -15.438 1 92.31 98 ASP A N 1
ATOM 712 C CA . ASP A 1 98 ? 8.844 -9.852 -16.891 1 92.31 98 ASP A CA 1
ATOM 713 C C . ASP A 1 98 ? 7.586 -10.586 -17.359 1 92.31 98 ASP A C 1
ATOM 715 O O . ASP A 1 98 ? 7.277 -11.672 -16.875 1 92.31 98 ASP A O 1
ATOM 719 N N . GLY A 1 99 ? 6.859 -9.891 -18.328 1 93.44 99 GLY A N 1
ATOM 720 C CA . GLY A 1 99 ? 5.66 -10.508 -18.875 1 93.44 99 GLY A CA 1
ATOM 721 C C . GLY A 1 99 ? 4.402 -10.148 -18.094 1 93.44 99 GLY A C 1
ATOM 722 O O . GLY A 1 99 ? 3.295 -10.492 -18.516 1 93.44 99 GLY A O 1
ATOM 723 N N . TYR A 1 100 ? 4.613 -9.5 -16.969 1 94.62 100 TYR A N 1
ATOM 724 C CA . TYR A 1 100 ? 3.488 -9.047 -16.156 1 94.62 100 TYR A CA 1
ATOM 725 C C . TYR A 1 100 ? 3.348 -7.531 -16.219 1 94.62 100 TYR A C 1
ATOM 727 O O . TYR A 1 100 ? 4.316 -6.824 -16.5 1 94.62 100 TYR A O 1
ATOM 735 N N . ALA A 1 101 ? 2.113 -7.125 -15.984 1 92.25 101 ALA A N 1
ATOM 736 C CA . ALA A 1 101 ? 1.81 -5.699 -15.945 1 92.25 101 ALA A CA 1
ATOM 737 C C . ALA A 1 101 ? 1.111 -5.328 -14.633 1 92.25 101 ALA A C 1
ATOM 739 O O . ALA A 1 101 ? 0.543 -6.191 -13.961 1 92.25 101 ALA A O 1
ATOM 740 N N . CYS A 1 102 ? 1.234 -3.994 -14.305 1 89.31 102 CYS A N 1
ATOM 741 C CA . CYS A 1 102 ? 0.583 -3.482 -13.102 1 89.31 102 CYS A CA 1
ATOM 742 C C . CYS A 1 102 ? -0.827 -2.994 -13.414 1 89.31 102 CYS A C 1
ATOM 744 O O . CYS A 1 102 ? -1.006 -2.061 -14.203 1 89.31 102 CYS A O 1
ATOM 746 N N . ARG A 1 103 ? -1.786 -3.709 -12.758 1 83.5 103 ARG A N 1
ATOM 747 C CA . ARG A 1 103 ? -3.18 -3.297 -12.891 1 83.5 103 ARG A CA 1
ATOM 748 C C . ARG A 1 103 ? -3.592 -2.375 -11.75 1 83.5 103 ARG A C 1
ATOM 750 O O . ARG A 1 103 ? -3.527 -2.762 -10.578 1 83.5 103 ARG A O 1
ATOM 757 N N . MET A 1 104 ? -4.047 -1.114 -11.977 1 72.69 104 MET A N 1
ATOM 758 C CA . MET A 1 104 ? -4.316 -0.082 -10.977 1 72.69 104 MET A CA 1
ATOM 759 C C . MET A 1 104 ? -5.805 -0.008 -10.656 1 72.69 104 MET A C 1
ATOM 761 O O . MET A 1 104 ? -6.211 0.693 -9.727 1 72.69 104 MET A O 1
ATOM 765 N N . ASP A 1 105 ? -6.691 -0.505 -11.367 1 61.47 105 ASP A N 1
ATOM 766 C CA . ASP A 1 105 ? -8.133 -0.429 -11.125 1 61.47 105 ASP A CA 1
ATOM 767 C C . ASP A 1 105 ? -8.602 -1.589 -10.25 1 61.47 105 ASP A C 1
ATOM 769 O O . ASP A 1 105 ? -9.164 -2.562 -10.75 1 61.47 105 ASP A O 1
ATOM 773 N N . ASN A 1 106 ? -8.352 -1.393 -8.844 1 57.91 106 ASN A N 1
ATOM 774 C CA . ASN A 1 106 ? -8.219 -2.691 -8.188 1 57.91 106 ASN A CA 1
ATOM 775 C C . ASN A 1 106 ? -9.414 -2.982 -7.281 1 57.91 106 ASN A C 1
ATOM 777 O O . ASN A 1 106 ? -10.039 -2.059 -6.762 1 57.91 106 ASN A O 1
ATOM 781 N N . ASN A 1 107 ? -10.008 -4 -7.41 1 62.91 107 ASN A N 1
ATOM 782 C CA . ASN A 1 107 ? -10.969 -4.656 -6.531 1 62.91 107 ASN A CA 1
ATOM 783 C C . ASN A 1 107 ? -10.289 -5.246 -5.297 1 62.91 107 ASN A C 1
ATOM 785 O O . ASN A 1 107 ? -10.438 -6.438 -5.012 1 62.91 107 ASN A O 1
ATOM 789 N N . PHE A 1 108 ? -9.555 -4.246 -4.609 1 64.94 108 PHE A N 1
ATOM 790 C CA . PHE A 1 108 ? -8.883 -4.723 -3.404 1 64.94 108 PHE A CA 1
ATOM 791 C C . PHE A 1 108 ? -9.891 -4.934 -2.277 1 64.94 108 PHE A C 1
ATOM 793 O O . PHE A 1 108 ? -10.852 -4.176 -2.148 1 64.94 108 PHE A O 1
ATOM 800 N N . GLU A 1 109 ? -9.891 -6.199 -1.833 1 60.75 109 GLU A N 1
ATOM 801 C CA . GLU A 1 109 ? -10.625 -6.332 -0.578 1 60.75 109 GLU A CA 1
ATOM 802 C C . GLU A 1 109 ? -9.672 -6.344 0.617 1 60.75 109 GLU A C 1
ATOM 804 O O . GLU A 1 109 ? -8.711 -7.113 0.646 1 60.75 109 GLU A O 1
ATOM 809 N N . GLY A 1 110 ? -9.984 -5.59 1.528 1 55.47 110 GLY A N 1
ATOM 810 C CA . GLY A 1 110 ? -9.125 -5.477 2.701 1 55.47 110 GLY A CA 1
ATOM 811 C C . GLY A 1 110 ? -7.781 -4.848 2.4 1 55.47 110 GLY A C 1
ATOM 812 O O . GLY A 1 110 ? -7.051 -5.324 1.528 1 55.47 110 GLY A O 1
ATOM 813 N N . GLU A 1 111 ? -7.719 -3.658 2.488 1 59.47 111 GLU A N 1
ATOM 814 C CA . GLU A 1 111 ? -6.457 -2.965 2.234 1 59.47 111 GLU A CA 1
ATOM 815 C C . GLU A 1 111 ? -5.387 -3.381 3.238 1 59.47 111 GLU A C 1
ATOM 817 O O . GLU A 1 111 ? -5.672 -3.533 4.43 1 59.47 111 GLU A O 1
ATOM 822 N N . PRO A 1 112 ? -4.344 -3.926 2.545 1 63.06 112 PRO A N 1
ATOM 823 C CA . PRO A 1 112 ? -3.291 -4.312 3.486 1 63.06 112 PRO A CA 1
ATOM 824 C C . PRO A 1 112 ? -2.82 -3.146 4.355 1 63.06 112 PRO A C 1
ATOM 826 O O . PRO A 1 112 ? -1.961 -3.326 5.223 1 63.06 112 PRO A O 1
ATOM 829 N N . PHE A 1 113 ? -3.432 -2.135 4.086 1 74.44 113 PHE A N 1
ATOM 830 C CA . PHE A 1 113 ? -3.041 -0.989 4.898 1 74.44 113 PHE A CA 1
ATOM 831 C C . PHE A 1 113 ? -4.234 -0.083 5.168 1 74.44 113 PHE A C 1
ATOM 833 O O . PHE A 1 113 ? -5.27 -0.197 4.508 1 74.44 113 PHE A O 1
ATOM 840 N N . GLY A 1 114 ? -4.164 0.517 6.203 1 81.06 114 GLY A N 1
ATOM 841 C CA . GLY A 1 114 ? -5.09 1.578 6.57 1 81.06 114 GLY A CA 1
ATOM 842 C C . GLY A 1 114 ? -4.492 2.965 6.426 1 81.06 114 GLY A C 1
ATOM 843 O O . GLY A 1 114 ? -3.551 3.164 5.656 1 81.06 114 GLY A O 1
ATOM 844 N N . TYR A 1 115 ? -5.215 3.896 6.902 1 87.94 115 TYR A N 1
ATOM 845 C CA . TYR A 1 115 ? -4.676 5.25 6.941 1 87.94 115 TYR A CA 1
ATOM 846 C C . TYR A 1 115 ? -4.738 5.82 8.352 1 87.94 115 TYR A C 1
ATOM 848 O O . TYR A 1 115 ? -5.605 5.445 9.141 1 87.94 115 TYR A O 1
ATOM 856 N N . CYS A 1 116 ? -3.803 6.703 8.719 1 92.88 116 CYS A N 1
ATOM 857 C CA . CYS A 1 116 ? -3.723 7.32 10.039 1 92.88 116 CYS A CA 1
ATOM 858 C C . CYS A 1 116 ? -4.77 8.414 10.188 1 92.88 116 CYS A C 1
ATOM 860 O O . CYS A 1 116 ? -4.852 9.328 9.359 1 92.88 116 CYS A O 1
ATOM 862 N N . TYR A 1 117 ? -5.512 8.273 11.227 1 90.88 117 TYR A N 1
ATOM 863 C CA . TYR A 1 117 ? -6.582 9.234 11.492 1 90.88 117 TYR A CA 1
ATOM 864 C C . TYR A 1 117 ? -6.672 9.555 12.977 1 90.88 117 TYR A C 1
ATOM 866 O O . TYR A 1 117 ? -6.18 8.797 13.812 1 90.88 117 TYR A O 1
ATOM 874 N N . GLU A 1 118 ? -7.176 10.82 13.234 1 91.5 118 GLU A N 1
ATOM 875 C CA . GLU A 1 118 ? -7.438 11.195 14.617 1 91.5 118 GLU A CA 1
ATOM 876 C C . GLU A 1 118 ? -8.727 10.547 15.133 1 91.5 118 GLU A C 1
ATOM 878 O O . GLU A 1 118 ? -9.812 10.836 14.625 1 91.5 118 GLU A O 1
ATOM 883 N N . PRO A 1 119 ? -8.555 9.633 16.156 1 86.44 119 PRO A N 1
ATOM 884 C CA . PRO A 1 119 ? -9.789 9.062 16.703 1 86.44 119 PRO A CA 1
ATOM 885 C C . PRO A 1 119 ? -10.633 10.094 17.453 1 86.44 119 PRO A C 1
ATOM 887 O O . PRO A 1 119 ? -10.094 11.055 18 1 86.44 119 PRO A O 1
ATOM 890 N N . PRO A 1 120 ? -11.93 9.891 17.328 1 75.31 120 PRO A N 1
ATOM 891 C CA . PRO A 1 120 ? -12.766 10.828 18.078 1 75.31 120 PRO A CA 1
ATOM 892 C C . PRO A 1 120 ? -12.438 10.859 19.562 1 75.31 120 PRO A C 1
ATOM 894 O O . PRO A 1 120 ? -12.016 9.844 20.125 1 75.31 120 PRO A O 1
ATOM 897 N N . ALA A 1 121 ? -12.273 12.164 20.016 1 70.62 121 ALA A N 1
ATOM 898 C CA . ALA A 1 121 ? -12.016 12.32 21.438 1 70.62 121 ALA A CA 1
ATOM 899 C C . ALA A 1 121 ? -13 11.5 22.266 1 70.62 121 ALA A C 1
ATOM 901 O O . ALA A 1 121 ? -14.18 11.383 21.906 1 70.62 121 ALA A O 1
ATOM 902 N N . GLU A 1 122 ? -12.547 10.383 22.922 1 56.66 122 GLU A N 1
ATOM 903 C CA . GLU A 1 122 ? -13.438 9.703 23.844 1 56.66 122 GLU A CA 1
ATOM 904 C C . GLU A 1 122 ? -14.117 10.688 24.797 1 56.66 122 GLU A C 1
ATOM 906 O O . GLU A 1 122 ? -13.523 11.703 25.172 1 56.66 122 GLU A O 1
ATOM 911 N N . MET B 1 1 ? 89.812 25.438 24.656 1 33.34 1 MET B N 1
ATOM 912 C CA . MET B 1 1 ? 88.75 24.562 25.203 1 33.34 1 MET B CA 1
ATOM 913 C C . MET B 1 1 ? 87.375 24.891 24.609 1 33.34 1 MET B C 1
ATOM 915 O O . MET B 1 1 ? 86.562 25.438 25.297 1 33.34 1 MET B O 1
ATOM 919 N N . ALA B 1 2 ? 87.375 25.484 23.328 1 42.81 2 ALA B N 1
ATOM 920 C CA . ALA B 1 2 ? 86.188 25.984 22.625 1 42.81 2 ALA B CA 1
ATOM 921 C C . ALA B 1 2 ? 85.25 24.844 22.328 1 42.81 2 ALA B C 1
ATOM 923 O O . ALA B 1 2 ? 85.625 23.75 21.938 1 42.81 2 ALA B O 1
ATOM 924 N N . GLN B 1 3 ? 84 24.922 23.062 1 42.38 3 GLN B N 1
ATOM 925 C CA . GLN B 1 3 ? 82.688 24.281 23.234 1 42.38 3 GLN B CA 1
ATOM 926 C C . GLN B 1 3 ? 81.875 24.328 21.938 1 42.38 3 GLN B C 1
ATOM 928 O O . GLN B 1 3 ? 81.438 25.406 21.531 1 42.38 3 GLN B O 1
ATOM 933 N N . HIS B 1 4 ? 82.312 23.719 20.781 1 44.97 4 HIS B N 1
ATOM 934 C CA . HIS B 1 4 ? 81.5 23.625 19.578 1 44.97 4 HIS B CA 1
ATOM 935 C C . HIS B 1 4 ? 80.188 22.953 19.875 1 44.97 4 HIS B C 1
ATOM 937 O O . HIS B 1 4 ? 80.125 21.75 20.125 1 44.97 4 HIS B O 1
ATOM 943 N N . LEU B 1 5 ? 79.25 23.641 20.641 1 44.75 5 LEU B N 1
ATOM 944 C CA . LEU B 1 5 ? 77.938 23.109 20.891 1 44.75 5 LEU B CA 1
ATOM 945 C C . LEU B 1 5 ? 77.125 23.078 19.609 1 44.75 5 LEU B C 1
ATOM 947 O O . LEU B 1 5 ? 76.875 24.109 19.016 1 44.75 5 LEU B O 1
ATOM 951 N N . PHE B 1 6 ? 77.312 22.062 18.688 1 49.19 6 PHE B N 1
ATOM 952 C CA . PHE B 1 6 ? 76.5 21.828 17.516 1 49.19 6 PHE B CA 1
ATOM 953 C C . PHE B 1 6 ? 75 21.641 17.922 1 49.19 6 PHE B C 1
ATOM 955 O O . PHE B 1 6 ? 74.688 20.828 18.797 1 49.19 6 PHE B O 1
ATOM 962 N N . HIS B 1 7 ? 74.188 22.781 17.891 1 47.81 7 HIS B N 1
ATOM 963 C CA . HIS B 1 7 ? 72.75 22.844 18.078 1 47.81 7 HIS B CA 1
ATOM 964 C C . HIS B 1 7 ? 72 21.984 17.047 1 47.81 7 HIS B C 1
ATOM 966 O O . HIS B 1 7 ? 72.312 22.062 15.852 1 47.81 7 HIS B O 1
ATOM 972 N N . SER B 1 8 ? 71.625 20.703 17.391 1 46.88 8 SER B N 1
ATOM 973 C CA . SER B 1 8 ? 70.75 19.766 16.688 1 46.88 8 SER B CA 1
ATOM 974 C C . SER B 1 8 ? 69.438 20.422 16.297 1 46.88 8 SER B C 1
ATOM 976 O O . SER B 1 8 ? 68.875 21.203 17.062 1 46.88 8 SER B O 1
ATOM 978 N N . ARG B 1 9 ? 69.125 20.672 14.945 1 47.78 9 ARG B N 1
ATOM 979 C CA . ARG B 1 9 ? 67.875 21.125 14.305 1 47.78 9 ARG B CA 1
ATOM 980 C C . ARG B 1 9 ? 66.75 20.266 14.742 1 47.78 9 ARG B C 1
ATOM 982 O O . ARG B 1 9 ? 66.812 19.031 14.773 1 47.78 9 ARG B O 1
ATOM 989 N N . PRO B 1 10 ? 65.625 20.859 15.383 1 54.19 10 PRO B N 1
ATOM 990 C CA . PRO B 1 10 ? 64.375 20.141 15.727 1 54.19 10 PRO B CA 1
ATOM 991 C C . PRO B 1 10 ? 63.656 19.562 14.5 1 54.19 10 PRO B C 1
ATOM 993 O O . PRO B 1 10 ? 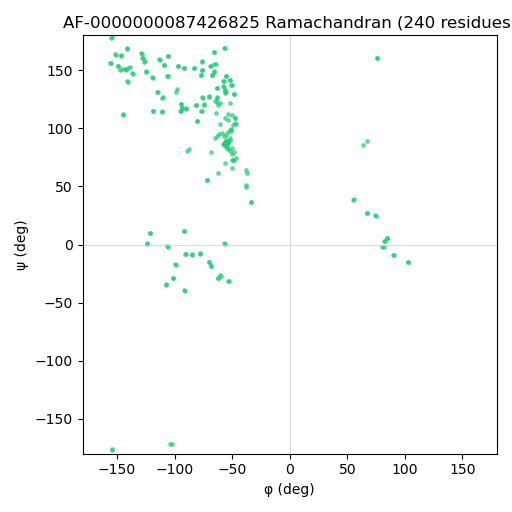63.562 20.234 13.469 1 54.19 10 PRO B O 1
ATOM 996 N N . LEU B 1 11 ? 63.719 18.234 14.234 1 52.75 11 LEU B N 1
ATOM 997 C CA . LEU B 1 11 ? 62.875 17.516 13.289 1 52.75 11 LEU B CA 1
ATOM 998 C C . LEU B 1 11 ? 61.406 17.859 13.516 1 52.75 11 LEU B C 1
ATOM 1000 O O . LEU B 1 11 ? 60.938 17.797 14.648 1 52.75 11 LEU B O 1
ATOM 1004 N N . PHE B 1 12 ? 60.812 18.734 12.648 1 49.94 12 PHE B N 1
ATOM 1005 C CA . PHE B 1 12 ? 59.375 19.031 12.484 1 49.94 12 PHE B CA 1
ATOM 1006 C C . PHE B 1 12 ? 58.594 17.75 12.258 1 49.94 12 PHE B C 1
ATOM 1008 O O . PHE B 1 12 ? 58.75 17.094 11.227 1 49.94 12 PHE B O 1
ATOM 1015 N N . ARG B 1 13 ? 58.25 17.016 13.328 1 54.31 13 ARG B N 1
ATOM 1016 C CA . ARG B 1 13 ? 57.25 15.984 13.195 1 54.31 13 ARG B CA 1
ATOM 1017 C C . ARG B 1 13 ? 55.938 16.562 12.625 1 54.31 13 ARG B C 1
ATOM 1019 O O . ARG B 1 13 ? 55.344 17.469 13.211 1 54.31 13 ARG B O 1
ATOM 1026 N N . LEU B 1 14 ? 55.75 16.594 11.336 1 55.19 14 LEU B N 1
ATOM 1027 C CA . LEU B 1 14 ? 54.438 16.828 10.727 1 55.19 14 LEU B CA 1
ATOM 1028 C C . LEU B 1 14 ? 53.406 15.883 11.312 1 55.19 14 LEU B C 1
ATOM 1030 O O . LEU B 1 14 ? 53.5 14.664 11.156 1 55.19 14 LEU B O 1
ATOM 1034 N N . ALA B 1 15 ? 52.656 16.203 12.422 1 57 15 ALA B N 1
ATOM 1035 C CA . ALA B 1 15 ? 51.438 15.523 12.875 1 57 15 ALA B CA 1
ATOM 1036 C C . ALA B 1 15 ? 50.375 15.484 11.773 1 57 15 ALA B C 1
ATOM 1038 O O . ALA B 1 15 ? 49.938 16.531 11.305 1 57 15 ALA B O 1
ATOM 1039 N N . SER B 1 16 ? 50.281 14.406 10.953 1 60.16 16 SER B N 1
ATOM 1040 C CA . SER B 1 16 ? 49.156 14.18 10.062 1 60.16 16 SER B CA 1
ATOM 1041 C C . SER B 1 16 ? 47.844 14.234 10.82 1 60.16 16 SER B C 1
ATOM 1043 O O . SER B 1 16 ? 47.531 13.336 11.609 1 60.16 16 SER B O 1
ATOM 1045 N N . LEU B 1 17 ? 47.188 15.414 11.016 1 59.44 17 LEU B N 1
ATOM 1046 C CA . LEU B 1 17 ? 45.812 15.516 11.484 1 59.44 17 LEU B CA 1
ATOM 1047 C C . LEU B 1 17 ? 44.875 14.734 10.578 1 59.44 17 LEU B C 1
ATOM 1049 O O . LEU B 1 17 ? 44.656 15.109 9.43 1 59.44 17 LEU B O 1
ATOM 1053 N N . LEU B 1 18 ? 44.688 13.414 10.758 1 58.19 18 LEU B N 1
ATOM 1054 C CA . LEU B 1 18 ? 43.594 12.688 10.125 1 58.19 18 LEU B CA 1
ATOM 1055 C C . LEU B 1 18 ? 42.25 13.352 10.43 1 58.19 18 LEU B C 1
ATOM 1057 O O . LEU B 1 18 ? 41.781 13.32 11.57 1 58.19 18 LEU B O 1
ATOM 1061 N N . LEU B 1 19 ? 41.781 14.344 9.633 1 60.69 19 LEU B N 1
ATOM 1062 C CA . LEU B 1 19 ? 40.438 14.867 9.664 1 60.69 19 LEU B CA 1
ATOM 1063 C C . LEU B 1 19 ? 39.406 13.75 9.516 1 60.69 19 LEU B C 1
ATOM 1065 O O . LEU B 1 19 ? 39.312 13.141 8.445 1 60.69 19 LEU B O 1
ATOM 1069 N N . ALA B 1 20 ? 38.906 13.086 10.539 1 57.44 20 ALA B N 1
ATOM 1070 C CA . ALA B 1 20 ? 37.75 12.227 10.492 1 57.44 20 ALA B CA 1
ATOM 1071 C C . ALA B 1 20 ? 36.531 12.984 9.961 1 57.44 20 ALA B C 1
ATOM 1073 O O . ALA B 1 20 ? 35.969 13.852 10.648 1 57.44 20 ALA B O 1
ATOM 1074 N N . VAL B 1 21 ? 36.281 13.109 8.633 1 57.53 21 VAL B N 1
ATOM 1075 C CA . VAL B 1 21 ? 35 13.578 8.07 1 57.53 21 VAL B CA 1
ATOM 1076 C C . VAL B 1 21 ? 33.844 12.805 8.695 1 57.53 21 VAL B C 1
ATOM 1078 O O . VAL B 1 21 ? 33.625 11.633 8.375 1 57.53 21 VAL B O 1
ATOM 1081 N N . ALA B 1 22 ? 33.281 13.102 9.867 1 59.53 22 ALA B N 1
ATOM 1082 C CA . ALA B 1 22 ? 31.969 12.648 10.328 1 59.53 22 ALA B CA 1
ATOM 1083 C C . ALA B 1 22 ? 30.906 12.906 9.273 1 59.53 22 ALA B C 1
ATOM 1085 O O . ALA B 1 22 ? 30.531 14.055 9.023 1 59.53 22 ALA B O 1
ATOM 1086 N N . PHE B 1 23 ? 30.781 12.148 8.258 1 54.75 23 PHE B N 1
ATOM 1087 C CA . PHE B 1 23 ? 29.594 12.195 7.406 1 54.75 23 PHE B CA 1
ATOM 1088 C C . PHE B 1 23 ? 28.328 12.203 8.242 1 54.75 23 PHE B C 1
ATOM 1090 O O . PHE B 1 23 ? 27.844 11.148 8.656 1 54.75 23 PHE B O 1
ATOM 1097 N N . ALA B 1 24 ? 27.906 13.32 8.938 1 53.94 24 ALA B N 1
ATOM 1098 C CA . ALA B 1 24 ? 26.531 13.453 9.414 1 53.94 24 ALA B CA 1
ATOM 1099 C C . ALA B 1 24 ? 25.531 13.164 8.297 1 53.94 24 ALA B C 1
ATOM 1101 O O . ALA B 1 24 ? 25.344 13.984 7.398 1 53.94 24 ALA B O 1
ATOM 1102 N N . VAL B 1 25 ? 25.297 12.023 7.848 1 52.62 25 VAL B N 1
ATOM 1103 C CA . VAL B 1 25 ? 24.078 11.711 7.121 1 52.62 25 VAL B CA 1
ATOM 1104 C C . VAL B 1 25 ? 22.891 12.461 7.738 1 52.62 25 VAL B C 1
ATOM 1106 O O . VAL B 1 25 ? 22.391 12.078 8.797 1 52.62 25 VAL B O 1
ATOM 1109 N N . LEU B 1 26 ? 22.875 13.805 7.707 1 48.47 26 LEU B N 1
ATOM 1110 C CA . LEU B 1 26 ? 21.625 14.492 7.977 1 48.47 26 LEU B CA 1
ATOM 1111 C C . LEU B 1 26 ? 20.438 13.742 7.363 1 48.47 26 LEU B C 1
ATOM 1113 O O . LEU B 1 26 ? 20.109 13.945 6.195 1 48.47 26 LEU B O 1
ATOM 1117 N N . CYS B 1 27 ? 20.266 12.539 7.535 1 53.03 27 CYS B N 1
ATOM 1118 C CA . CYS B 1 27 ? 18.984 11.859 7.305 1 53.03 27 CYS B CA 1
ATOM 1119 C C . CYS B 1 27 ? 17.812 12.766 7.648 1 53.03 27 CYS B C 1
ATOM 1121 O O . CYS B 1 27 ? 17.297 12.719 8.766 1 53.03 27 CYS B O 1
ATOM 1123 N N . GLY B 1 28 ? 17.906 13.945 7.406 1 55.78 28 GLY B N 1
ATOM 1124 C CA . GLY B 1 28 ? 16.75 14.781 7.676 1 55.78 28 GLY B CA 1
ATOM 1125 C C . GLY B 1 28 ? 15.469 14.25 7.055 1 55.78 28 GLY B C 1
ATOM 1126 O O . GLY B 1 28 ? 15.414 14.008 5.848 1 55.78 28 GLY B O 1
ATOM 1127 N N . CYS B 1 29 ? 14.617 13.562 7.703 1 70.31 29 CYS B N 1
ATOM 1128 C CA . CYS B 1 29 ? 13.305 13.07 7.289 1 70.31 29 CYS B CA 1
ATOM 1129 C C . CYS B 1 29 ? 12.492 14.18 6.625 1 70.31 29 CYS B C 1
ATOM 1131 O O . CYS B 1 29 ? 12.312 15.25 7.203 1 70.31 29 CYS B O 1
ATOM 1133 N N . SER B 1 30 ? 12.258 14.32 5.297 1 85.06 30 SER B N 1
ATOM 1134 C CA . SER B 1 30 ? 11.391 15.258 4.594 1 85.06 30 SER B CA 1
ATOM 1135 C C . SER B 1 30 ? 9.945 15.133 5.066 1 85.06 30 SER B C 1
ATOM 1137 O O . SER B 1 30 ? 9.5 14.039 5.438 1 85.06 30 SER B O 1
ATOM 1139 N N . PRO B 1 31 ? 9.25 16.359 5.188 1 93.94 31 PRO B N 1
ATOM 1140 C CA . PRO B 1 31 ? 7.844 16.281 5.594 1 93.94 31 PRO B CA 1
ATOM 1141 C C . PRO B 1 31 ? 7.039 15.312 4.727 1 93.94 31 PRO B C 1
ATOM 1143 O O . PRO B 1 31 ? 7.297 15.195 3.525 1 93.94 31 PRO B O 1
ATOM 1146 N N . SER B 1 32 ? 6.207 14.641 5.34 1 96.12 32 SER B N 1
ATOM 1147 C CA . SER B 1 32 ? 5.332 13.68 4.672 1 96.12 32 SER B CA 1
ATOM 1148 C C . SER B 1 32 ? 3.871 13.914 5.039 1 96.12 32 SER B C 1
ATOM 1150 O O . SER B 1 32 ? 3.572 14.594 6.023 1 96.12 32 SER B O 1
ATOM 1152 N N . ILE B 1 33 ? 2.975 13.383 4.188 1 96.44 33 ILE B N 1
ATOM 1153 C CA . ILE B 1 33 ? 1.561 13.383 4.543 1 96.44 33 ILE B CA 1
ATOM 1154 C C . ILE B 1 33 ? 1.368 12.688 5.891 1 96.44 33 ILE B C 1
ATOM 1156 O O . ILE B 1 33 ? 1.976 11.648 6.152 1 96.44 33 ILE B O 1
ATOM 1160 N N . GLY B 1 34 ? 0.613 13.328 6.727 1 96.94 34 GLY B N 1
ATOM 1161 C CA . GLY B 1 34 ? 0.355 12.766 8.039 1 96.94 34 GLY B CA 1
ATOM 1162 C C . GLY B 1 34 ? 1.17 13.414 9.141 1 96.94 34 GLY B C 1
ATOM 1163 O O . GLY B 1 34 ? 0.855 13.273 10.328 1 96.94 34 GLY B O 1
ATOM 1164 N N . ASP B 1 35 ? 2.189 14.156 8.781 1 96.88 35 ASP B N 1
ATOM 1165 C CA . ASP B 1 35 ? 3.045 14.789 9.781 1 96.88 35 ASP B CA 1
ATOM 1166 C C . ASP B 1 35 ? 2.299 15.898 10.516 1 96.88 35 ASP B C 1
ATOM 1168 O O . ASP B 1 35 ? 1.376 16.5 9.969 1 96.88 35 ASP B O 1
ATOM 1172 N N . GLU B 1 36 ? 2.777 16.141 11.766 1 97.31 36 GLU B N 1
ATOM 1173 C CA . GLU B 1 36 ? 2.295 17.312 12.5 1 97.31 36 GLU B CA 1
ATOM 1174 C C . GLU B 1 36 ? 2.734 18.609 11.828 1 97.31 36 GLU B C 1
ATOM 1176 O O . GLU B 1 36 ? 3.762 18.641 11.148 1 97.31 36 GLU B O 1
ATOM 1181 N N . CYS B 1 37 ? 1.864 19.562 11.992 1 98 37 CYS B N 1
ATOM 1182 C CA . CYS B 1 37 ? 2.152 20.828 11.344 1 98 37 CYS B CA 1
ATOM 1183 C C . CYS B 1 37 ? 1.463 21.984 12.062 1 98 37 CYS B C 1
ATOM 1185 O O . CYS B 1 37 ? 0.469 21.781 12.766 1 98 37 CYS B O 1
ATOM 1187 N N . GLU B 1 38 ? 2.02 23.203 11.898 1 98.12 38 GLU 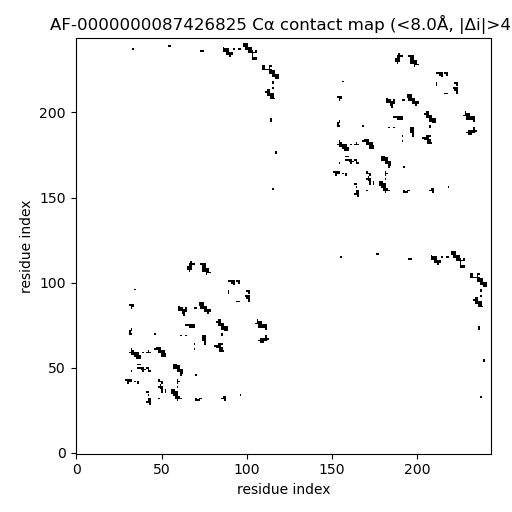B N 1
ATOM 1188 C CA . GLU B 1 38 ? 1.388 24.438 12.352 1 98.12 38 GLU B CA 1
ATOM 1189 C C . GLU B 1 38 ? 0.852 25.25 11.172 1 98.12 38 GLU B C 1
ATOM 1191 O O . GLU B 1 38 ? -0.193 25.891 11.281 1 98.12 38 GLU B O 1
ATOM 1196 N N . THR B 1 39 ? 1.563 25.172 10.094 1 97.88 39 THR B N 1
ATOM 1197 C CA . THR B 1 39 ? 1.176 25.875 8.875 1 97.88 39 THR B CA 1
ATOM 1198 C C . THR B 1 39 ? 1.467 25.016 7.641 1 97.88 39 THR B C 1
ATOM 1200 O O . THR B 1 39 ? 2.137 23.984 7.738 1 97.88 39 THR B O 1
ATOM 1203 N N . GLY B 1 40 ? 0.958 25.422 6.488 1 97.31 40 GLY B N 1
ATOM 1204 C CA . GLY B 1 40 ? 1.202 24.734 5.234 1 97.31 40 GLY B CA 1
ATOM 1205 C C . GLY B 1 40 ? 2.672 24.656 4.867 1 97.31 40 GLY B C 1
ATOM 1206 O O . GLY B 1 40 ? 3.094 23.766 4.137 1 97.31 40 GLY B O 1
ATOM 1207 N N . SER B 1 41 ? 3.496 25.625 5.34 1 96.56 41 SER B N 1
ATOM 1208 C CA . SER B 1 41 ? 4.918 25.641 5.02 1 96.56 41 SER B CA 1
ATOM 1209 C C . SER B 1 41 ? 5.648 24.484 5.691 1 96.56 41 SER B C 1
ATOM 1211 O O . SER B 1 41 ? 6.785 24.156 5.328 1 96.56 41 SER B O 1
ATOM 1213 N N . ASP B 1 42 ? 5.066 23.875 6.711 1 97 42 ASP B N 1
ATOM 1214 C CA . ASP B 1 42 ? 5.621 22.719 7.406 1 97 42 ASP B CA 1
ATOM 1215 C C . ASP B 1 42 ? 5.398 21.438 6.609 1 97 42 ASP B C 1
ATOM 1217 O O . ASP B 1 42 ? 5.895 20.375 6.98 1 97 42 ASP B O 1
ATOM 1221 N N . CYS B 1 43 ? 4.641 21.484 5.523 1 98 43 CYS B N 1
ATOM 1222 C CA . CYS B 1 43 ? 4.211 20.312 4.773 1 98 43 CYS B CA 1
ATOM 1223 C C . CYS B 1 43 ? 4.977 20.188 3.461 1 98 43 CYS B C 1
ATOM 1225 O O . CYS B 1 43 ? 5.664 21.125 3.051 1 98 43 CYS B O 1
ATOM 1227 N N . PRO B 1 44 ? 4.91 18.922 2.906 1 95.75 44 PRO B N 1
ATOM 1228 C CA . PRO B 1 44 ? 5.645 18.75 1.65 1 95.75 44 PRO B CA 1
ATOM 1229 C C . PRO B 1 44 ? 5.316 19.828 0.62 1 95.75 44 PRO B C 1
ATOM 1231 O O . PRO B 1 44 ? 4.145 20.156 0.412 1 95.75 44 PRO B O 1
ATOM 1234 N N . SER B 1 45 ? 6.273 20.281 0.003 1 94.12 45 SER B N 1
ATOM 1235 C CA . SER B 1 45 ? 6.098 21.359 -0.976 1 94.12 45 SER B CA 1
ATOM 1236 C C . SER B 1 45 ? 5.879 20.797 -2.375 1 94.12 45 SER B C 1
ATOM 1238 O O . SER B 1 45 ? 6.32 19.688 -2.68 1 94.12 45 SER B O 1
ATOM 1240 N N . GLY B 1 46 ? 5.168 21.562 -3.17 1 93.56 46 GLY B N 1
ATOM 1241 C CA . GLY B 1 46 ? 5.062 21.234 -4.582 1 93.56 46 GLY B CA 1
ATOM 1242 C C . GLY B 1 46 ? 4.004 20.188 -4.875 1 93.56 46 GLY B C 1
ATOM 1243 O O . GLY B 1 46 ? 3.885 19.719 -6.008 1 93.56 46 GLY B O 1
ATOM 1244 N N . VAL B 1 47 ? 3.281 19.766 -3.854 1 92.88 47 VAL B N 1
ATOM 1245 C CA . VAL B 1 47 ? 2.299 18.719 -4.09 1 92.88 47 VAL B CA 1
ATOM 1246 C C . VAL B 1 47 ? 0.906 19.203 -3.707 1 92.88 47 VAL B C 1
ATOM 1248 O O . VAL B 1 47 ? -0.05 18.438 -3.678 1 92.88 47 VAL B O 1
ATOM 1251 N N . GLY B 1 48 ? 0.801 20.5 -3.445 1 95.69 48 GLY B N 1
ATOM 1252 C CA . GLY B 1 48 ? -0.487 21.062 -3.055 1 95.69 48 GLY B CA 1
ATOM 1253 C C . GLY B 1 48 ? -0.878 20.703 -1.631 1 95.69 48 GLY B C 1
ATOM 1254 O O . GLY B 1 48 ? -2.062 20.719 -1.288 1 95.69 48 GLY B O 1
ATOM 1255 N N . ALA B 1 49 ? 0.117 20.438 -0.866 1 97.62 49 ALA B N 1
ATOM 1256 C CA . ALA B 1 49 ? -0.161 20.047 0.514 1 97.62 49 ALA B CA 1
ATOM 1257 C C . ALA B 1 49 ? -0.52 21.266 1.365 1 97.62 49 ALA B C 1
ATOM 1259 O O . ALA B 1 49 ? 0.023 22.344 1.163 1 97.62 49 ALA B O 1
ATOM 1260 N N . ILE B 1 50 ? -1.413 21.047 2.305 1 98.19 50 ILE B N 1
ATOM 1261 C CA . ILE B 1 50 ? -1.809 22.031 3.301 1 98.19 50 ILE B CA 1
ATOM 1262 C C . ILE B 1 50 ? -1.713 21.438 4.699 1 98.19 50 ILE B C 1
ATOM 1264 O O . ILE B 1 50 ? -1.556 20.219 4.844 1 98.19 50 ILE B O 1
ATOM 1268 N N . CYS B 1 51 ? -1.737 22.359 5.656 1 98.44 51 CYS B N 1
ATOM 1269 C CA . CYS B 1 51 ? -1.905 21.906 7.035 1 98.44 51 CYS B CA 1
ATOM 1270 C C . CYS B 1 51 ? -3.371 21.953 7.445 1 98.44 51 CYS B C 1
ATOM 1272 O O . CYS B 1 51 ? -3.99 23.016 7.445 1 98.44 51 CYS B O 1
ATOM 1274 N N . ASP B 1 52 ? -3.943 20.75 7.707 1 97.44 52 ASP B N 1
ATOM 1275 C CA . ASP B 1 52 ? -5.281 20.703 8.289 1 97.44 52 ASP B CA 1
ATOM 1276 C C . ASP B 1 52 ? -5.23 20.938 9.797 1 97.44 52 ASP B C 1
ATOM 1278 O O . ASP B 1 52 ? -4.879 20.031 10.562 1 97.44 52 ASP B O 1
ATOM 1282 N N . ASN B 1 53 ? -5.672 22.125 10.133 1 96.12 53 ASN B N 1
ATOM 1283 C CA . ASN B 1 53 ? -5.586 22.516 11.539 1 96.12 53 ASN B CA 1
ATOM 1284 C C . ASN B 1 53 ? -6.863 22.156 12.297 1 96.12 53 ASN B C 1
ATOM 1286 O O . ASN B 1 53 ? -7.031 22.547 13.453 1 96.12 53 ASN B O 1
ATOM 1290 N N . THR B 1 54 ? -7.711 21.359 11.664 1 94.12 54 THR B N 1
ATOM 1291 C CA . THR B 1 54 ? -8.945 20.984 12.336 1 94.12 54 THR B CA 1
ATOM 1292 C C . THR B 1 54 ? -8.727 19.781 13.25 1 94.12 54 THR B C 1
ATOM 1294 O O . THR B 1 54 ? -9.609 19.406 14.023 1 94.12 54 THR B O 1
ATOM 1297 N N . VAL B 1 55 ? -7.543 19.188 13.156 1 94.19 55 VAL B N 1
ATOM 1298 C CA . VAL B 1 55 ? -7.199 18.078 14.023 1 94.19 55 VAL B CA 1
ATOM 1299 C C . VAL B 1 55 ? -6.066 18.484 14.961 1 94.19 55 VAL B C 1
ATOM 1301 O O . VAL B 1 55 ? -5.316 19.406 14.672 1 94.19 55 VAL B O 1
ATOM 1304 N N . GLU B 1 56 ? -5.945 17.75 16.047 1 91.44 56 GLU B N 1
ATOM 1305 C CA . GLU B 1 56 ? -4.922 18.062 17.031 1 91.44 56 GLU B CA 1
ATOM 1306 C C . GLU B 1 56 ? -3.521 17.906 16.453 1 91.44 56 GLU B C 1
ATOM 1308 O O . GLU B 1 56 ? -3.205 16.875 15.852 1 91.44 56 GLU B O 1
ATOM 1313 N N . GLY B 1 57 ? -2.697 18.984 16.578 1 95.5 57 GLY B N 1
ATOM 1314 C CA . GLY B 1 57 ? -1.315 18.953 16.141 1 95.5 57 GLY B CA 1
ATOM 1315 C C . GLY B 1 57 ? -1.169 19.188 14.641 1 95.5 57 GLY B C 1
ATOM 1316 O O . GLY B 1 57 ? -0.052 19.234 14.125 1 95.5 57 GLY B O 1
ATOM 1317 N N . GLY B 1 58 ? -2.334 19.328 13.992 1 97.12 58 GLY B N 1
ATOM 1318 C CA . GLY B 1 58 ? -2.309 19.5 12.555 1 97.12 58 GLY B CA 1
ATOM 1319 C C . GLY B 1 58 ? -2.029 18.219 11.797 1 97.12 58 GLY B C 1
ATOM 1320 O O . GLY B 1 58 ? -1.577 17.234 12.383 1 97.12 58 GLY B O 1
ATOM 1321 N N . TYR B 1 59 ? -2.367 18.219 10.547 1 97.69 59 TYR B N 1
ATOM 1322 C CA . TYR B 1 59 ? -2.158 17.078 9.672 1 97.69 59 TYR B CA 1
ATOM 1323 C C . TYR B 1 59 ? -1.803 17.531 8.266 1 97.69 59 TYR B C 1
ATOM 1325 O O . TYR B 1 59 ? -2.621 18.141 7.574 1 97.69 59 TYR B O 1
ATOM 1333 N N . CYS B 1 60 ? -0.556 17.266 7.848 1 98.38 60 CYS B N 1
ATOM 1334 C CA . CYS B 1 60 ? -0.213 17.562 6.457 1 98.38 60 CYS B CA 1
ATOM 1335 C C . CYS B 1 60 ? -1.02 16.688 5.504 1 98.38 60 CYS B C 1
ATOM 1337 O O . CYS B 1 60 ? -1.01 15.461 5.621 1 98.38 60 CYS B O 1
ATOM 1339 N N . THR B 1 61 ? -1.736 17.312 4.621 1 97.88 61 THR B N 1
ATOM 1340 C CA . THR B 1 61 ? -2.582 16.578 3.697 1 97.88 61 THR B CA 1
ATOM 1341 C C . THR B 1 61 ? -2.754 17.328 2.387 1 97.88 61 THR B C 1
ATOM 1343 O O . THR B 1 61 ? -2.316 18.484 2.266 1 97.88 61 THR B O 1
ATOM 1346 N N . VAL B 1 62 ? -3.215 16.625 1.339 1 96.69 62 VAL B N 1
ATOM 1347 C CA . VAL B 1 62 ? -3.613 17.234 0.068 1 96.69 62 VAL B CA 1
ATOM 1348 C C . VAL B 1 62 ? -5.125 17.125 -0.102 1 96.69 62 VAL B C 1
ATOM 1350 O O . VAL B 1 62 ? -5.672 16.016 -0.175 1 96.69 62 VAL B O 1
ATOM 1353 N N . PRO B 1 63 ? -5.809 18.281 -0.117 1 96.12 63 PRO B N 1
ATOM 1354 C CA . PRO B 1 63 ? -7.262 18.219 -0.317 1 96.12 63 PRO B CA 1
ATOM 1355 C C . PRO B 1 63 ? -7.645 17.953 -1.771 1 96.12 63 PRO B C 1
ATOM 1357 O O . PRO B 1 63 ? -6.82 18.125 -2.672 1 96.12 63 PRO B O 1
ATOM 1360 N N . ASN B 1 64 ? -8.828 17.438 -1.981 1 92.62 64 ASN B N 1
ATOM 1361 C CA . ASN B 1 64 ? -9.398 17.188 -3.299 1 92.62 64 ASN B CA 1
ATOM 1362 C C . ASN B 1 64 ? -8.492 16.312 -4.148 1 92.62 64 ASN B C 1
ATOM 1364 O O . ASN B 1 64 ? -8.258 16.609 -5.324 1 92.62 64 ASN B O 1
ATOM 1368 N N . CYS B 1 65 ? -7.906 15.336 -3.488 1 88.94 65 CYS B N 1
ATOM 1369 C CA . CYS B 1 65 ? -6.977 14.445 -4.168 1 88.94 65 CYS B CA 1
ATOM 1370 C C . CYS B 1 65 ? -7.691 13.617 -5.227 1 88.94 65 CYS B C 1
ATOM 1372 O O . CYS B 1 65 ? -8.914 13.477 -5.195 1 88.94 65 CYS B O 1
ATOM 1374 N N . GLN B 1 66 ? -6.961 13.18 -6.195 1 80.56 66 GLN B N 1
ATOM 1375 C CA . GLN B 1 66 ? -7.375 12.156 -7.156 1 80.56 66 GLN B CA 1
ATOM 1376 C C . GLN B 1 66 ? -6.672 10.828 -6.879 1 80.56 66 GLN B C 1
ATOM 1378 O O . GLN B 1 66 ? -5.539 10.805 -6.395 1 80.56 66 GLN B O 1
ATOM 1383 N N . PRO B 1 67 ? -7.422 9.773 -7.129 1 74.56 67 PRO B N 1
ATOM 1384 C CA . PRO B 1 67 ? -6.785 8.469 -6.898 1 74.56 67 PRO B CA 1
ATOM 1385 C C . PRO B 1 67 ? -5.402 8.367 -7.539 1 74.56 67 PRO B C 1
ATOM 1387 O O . PRO B 1 67 ? -5.227 8.75 -8.695 1 74.56 67 PRO B O 1
ATOM 1390 N N . GLY B 1 68 ? -4.422 7.934 -6.742 1 73.88 68 GLY B N 1
ATOM 1391 C CA . GLY B 1 68 ? -3.092 7.656 -7.258 1 73.88 68 GLY B CA 1
ATOM 1392 C C . GLY B 1 68 ? -2.219 8.891 -7.348 1 73.88 68 GLY B C 1
ATOM 1393 O O . GLY B 1 68 ? -1.09 8.828 -7.844 1 73.88 68 GLY B O 1
ATOM 1394 N N . THR B 1 69 ? -2.652 9.977 -6.898 1 82.19 69 THR B N 1
ATOM 1395 C CA . THR B 1 69 ? -1.909 11.219 -7.09 1 82.19 69 THR B CA 1
ATOM 1396 C C . THR B 1 69 ? -1.24 11.656 -5.789 1 82.19 69 THR B C 1
ATOM 1398 O O . THR B 1 69 ? -0.477 12.625 -5.773 1 82.19 69 THR B O 1
ATOM 1401 N N . CYS B 1 70 ? -1.48 10.875 -4.75 1 88.94 70 CYS B N 1
ATOM 1402 C CA . CYS B 1 70 ? -0.927 11.273 -3.461 1 88.94 70 CYS B CA 1
ATOM 1403 C C . CYS B 1 70 ? 0.566 10.977 -3.393 1 88.94 70 CYS B C 1
ATOM 1405 O O . CYS B 1 70 ? 1.046 10.039 -4.035 1 88.94 70 CYS B O 1
ATOM 1407 N N . PRO B 1 71 ? 1.246 11.844 -2.592 1 87.56 71 PRO B N 1
ATOM 1408 C CA . PRO B 1 71 ? 2.672 11.578 -2.387 1 87.56 71 PRO B CA 1
ATOM 1409 C C . PRO B 1 71 ? 2.939 10.18 -1.823 1 87.56 71 PRO B C 1
ATOM 1411 O O . PRO B 1 71 ? 2.006 9.492 -1.407 1 87.56 71 PRO B O 1
ATOM 1414 N N . GLU B 1 72 ? 4.172 9.797 -1.815 1 80.88 72 GLU B N 1
ATOM 1415 C CA . GLU B 1 72 ? 4.582 8.484 -1.314 1 80.88 72 GLU B CA 1
ATOM 1416 C C . GLU B 1 72 ? 4.098 8.266 0.115 1 80.88 72 GLU B C 1
ATOM 1418 O O . GLU B 1 72 ? 3.98 9.219 0.891 1 80.88 72 GLU B O 1
ATOM 1423 N N . GLU B 1 73 ? 3.764 7.078 0.404 1 81.94 73 GLU B N 1
ATOM 1424 C CA . GLU B 1 73 ? 3.352 6.641 1.734 1 81.94 73 GLU B CA 1
ATOM 1425 C C . GLU B 1 73 ? 2.018 7.266 2.133 1 81.94 73 GLU B C 1
ATOM 1427 O O . GLU B 1 73 ? 1.774 7.516 3.314 1 81.94 73 GLU B O 1
ATOM 1432 N N . SER B 1 74 ? 1.276 7.559 1.09 1 88.44 74 SER B N 1
ATOM 1433 C CA . SER B 1 74 ? -0.053 8.109 1.34 1 88.44 74 SER B CA 1
ATOM 1434 C C . SER B 1 74 ? -1.046 7.66 0.273 1 88.44 74 SER B C 1
ATOM 1436 O O . SER B 1 74 ? -0.648 7.176 -0.789 1 88.44 74 SER B O 1
ATOM 1438 N N . VAL B 1 75 ? -2.314 7.812 0.604 1 85.44 75 VAL B N 1
ATOM 1439 C CA . VAL B 1 75 ? -3.375 7.34 -0.279 1 85.44 75 VAL B CA 1
ATOM 1440 C C . VAL B 1 75 ? -4.551 8.312 -0.243 1 85.44 75 VAL B C 1
ATOM 1442 O O . VAL B 1 75 ? -4.789 8.969 0.773 1 85.44 75 VAL B O 1
ATOM 1445 N N . CYS B 1 76 ? -5.238 8.336 -1.36 1 86.19 76 CYS B N 1
ATOM 1446 C CA . CYS B 1 76 ? -6.422 9.188 -1.433 1 86.19 76 CYS B CA 1
ATOM 1447 C C . CYS B 1 76 ? -7.625 8.5 -0.799 1 86.19 76 CYS B C 1
ATOM 1449 O O . CYS B 1 76 ? -8.031 7.422 -1.234 1 86.19 76 CYS B O 1
ATOM 1451 N N . VAL B 1 77 ? -8.125 9.141 0.184 1 85.69 77 VAL B N 1
ATOM 1452 C CA . VAL B 1 77 ? -9.25 8.586 0.927 1 85.69 77 VAL B CA 1
ATOM 1453 C C . VAL B 1 77 ? -10.484 9.461 0.735 1 85.69 77 VAL B C 1
ATOM 1455 O O . VAL B 1 77 ? -10.406 10.688 0.838 1 85.69 77 VAL B O 1
ATOM 1458 N N . VAL B 1 78 ? -11.484 8.727 0.421 1 82.44 78 VAL B N 1
ATOM 1459 C CA . VAL B 1 78 ? -12.758 9.422 0.265 1 82.44 78 VAL B CA 1
ATOM 1460 C C . VAL B 1 78 ? -13.531 9.383 1.58 1 82.44 78 VAL B C 1
ATOM 1462 O O . VAL B 1 78 ? -13.859 8.312 2.088 1 82.44 78 VAL B O 1
ATOM 1465 N N . PHE B 1 79 ? -13.789 10.586 2.164 1 82.19 79 PHE B N 1
ATOM 1466 C CA . PHE B 1 79 ? -14.531 10.672 3.416 1 82.19 79 PHE B CA 1
ATOM 1467 C C . PHE B 1 79 ? -16.016 10.828 3.152 1 82.19 79 PHE B C 1
ATOM 1469 O O . PHE B 1 79 ? -16.844 10.25 3.861 1 82.19 79 PHE B O 1
ATOM 1476 N N . ASP B 1 80 ? -16.312 11.602 2.188 1 80.44 80 ASP B N 1
ATOM 1477 C CA . ASP B 1 80 ? -17.688 11.727 1.704 1 80.44 80 ASP B CA 1
ATOM 1478 C C . ASP B 1 80 ? -17.719 12.156 0.238 1 80.44 80 ASP B C 1
ATOM 1480 O O . ASP B 1 80 ? -16.672 12.18 -0.426 1 80.44 80 ASP B O 1
ATOM 1484 N N . ARG B 1 81 ? -18.844 12.414 -0.431 1 77.75 81 ARG B N 1
ATOM 1485 C CA . ARG B 1 81 ? -19.031 12.641 -1.859 1 77.75 81 ARG B CA 1
ATOM 1486 C C . ARG B 1 81 ? -18.109 13.742 -2.369 1 77.75 81 ARG B C 1
ATOM 1488 O O . ARG B 1 81 ? -17.609 13.664 -3.494 1 77.75 81 ARG B O 1
ATOM 1495 N N . ASP B 1 82 ? -17.812 14.656 -1.558 1 84.88 82 ASP B N 1
ATOM 1496 C CA . ASP B 1 82 ? -17.078 15.828 -2.039 1 84.88 82 ASP B CA 1
ATOM 1497 C C . ASP B 1 82 ? -15.797 16.031 -1.253 1 84.88 82 ASP B C 1
ATOM 1499 O O . ASP B 1 82 ? -15.094 17.031 -1.455 1 84.88 82 ASP B O 1
ATOM 1503 N N . THR B 1 83 ? -15.578 15.109 -0.287 1 87.69 83 THR B N 1
ATOM 1504 C CA . THR B 1 83 ? -14.453 15.336 0.61 1 87.69 83 THR B CA 1
ATOM 1505 C C . THR B 1 83 ? -13.43 14.211 0.497 1 87.69 83 THR B C 1
ATOM 1507 O O . THR B 1 83 ? -13.734 13.055 0.806 1 87.69 83 THR B O 1
ATOM 1510 N N . ARG B 1 84 ? -12.242 14.555 0.013 1 89.69 84 ARG B N 1
ATOM 1511 C CA . ARG B 1 84 ? -11.148 13.602 -0.106 1 89.69 84 ARG B CA 1
ATOM 1512 C C . ARG B 1 84 ? -9.82 14.242 0.255 1 89.69 84 ARG B C 1
ATOM 1514 O O . ARG B 1 84 ? -9.586 15.414 -0.052 1 89.69 84 ARG B O 1
ATOM 1521 N N . PHE B 1 85 ? -9.016 13.461 0.967 1 92.62 85 PHE B N 1
ATOM 1522 C CA . PHE B 1 85 ? -7.688 13.883 1.394 1 92.62 85 PHE B CA 1
ATOM 1523 C C . PHE B 1 85 ? -6.668 12.773 1.188 1 92.62 85 PHE B C 1
ATOM 1525 O O . PHE B 1 85 ? -7.012 11.594 1.258 1 92.62 85 PHE B O 1
ATOM 1532 N N . CYS B 1 86 ? -5.477 13.203 0.885 1 93.31 86 CYS B N 1
ATOM 1533 C CA . CYS B 1 86 ? -4.395 12.234 1.044 1 93.31 86 CYS B CA 1
ATOM 1534 C C . CYS B 1 86 ? -4.141 11.938 2.518 1 93.31 86 CYS B C 1
ATOM 1536 O O . CYS B 1 86 ? -3.99 12.859 3.322 1 93.31 86 CYS B O 1
ATOM 1538 N N . MET B 1 87 ? -4.16 10.633 2.781 1 92.38 87 MET B N 1
ATOM 1539 C CA . MET B 1 87 ? -3.928 10.203 4.156 1 92.38 87 MET B CA 1
ATOM 1540 C C . MET B 1 87 ? -2.691 9.312 4.242 1 92.38 87 MET B C 1
ATOM 1542 O O . MET B 1 87 ? -2.432 8.508 3.344 1 92.38 87 MET B O 1
ATOM 1546 N N . ALA B 1 88 ? -1.936 9.469 5.383 1 93 88 ALA B N 1
ATOM 1547 C CA . ALA B 1 88 ? -0.772 8.617 5.613 1 93 88 ALA B CA 1
ATOM 1548 C C . ALA B 1 88 ? -1.184 7.152 5.754 1 93 88 ALA B C 1
ATOM 1550 O O . ALA B 1 88 ? -2.135 6.836 6.473 1 93 88 ALA B O 1
ATOM 1551 N N . ILE B 1 89 ? -0.423 6.293 5.059 1 86.69 89 ILE B N 1
ATOM 1552 C CA . ILE B 1 89 ? -0.77 4.879 5.113 1 86.69 89 ILE B CA 1
ATOM 1553 C C . ILE B 1 89 ? -0.17 4.25 6.371 1 86.69 89 ILE B C 1
ATOM 1555 O O . ILE B 1 89 ? 0.847 4.723 6.883 1 86.69 89 ILE B O 1
ATOM 1559 N N . CYS B 1 90 ? -0.811 3.221 6.855 1 85.94 90 CYS B N 1
ATOM 1560 C CA . CYS B 1 90 ? -0.367 2.504 8.047 1 85.94 90 CYS B CA 1
ATOM 1561 C C . CYS B 1 90 ? -0.752 1.03 7.973 1 85.94 90 CYS B C 1
ATOM 1563 O O . CYS B 1 90 ? -1.7 0.667 7.273 1 85.94 90 CYS B O 1
ATOM 1565 N N . GLU B 1 91 ? 0.048 0.215 8.688 1 76.38 91 GLU B N 1
ATOM 1566 C CA . GLU B 1 91 ? -0.305 -1.19 8.859 1 76.38 91 GLU B CA 1
ATOM 1567 C C . GLU B 1 91 ? -0.923 -1.438 10.234 1 76.38 91 GLU B C 1
ATOM 1569 O O . GLU B 1 91 ? -1.649 -2.414 10.43 1 76.38 91 GLU B O 1
ATOM 1574 N N . ASP B 1 92 ? -0.507 -0.626 11.148 1 81.69 92 ASP B N 1
ATOM 1575 C CA . ASP B 1 92 ? -1.026 -0.672 12.516 1 81.69 92 ASP B CA 1
ATOM 1576 C C . ASP B 1 92 ? -0.882 0.684 13.203 1 81.69 92 ASP B C 1
ATOM 1578 O O . ASP B 1 92 ? -0.383 1.64 12.602 1 81.69 92 ASP B O 1
ATOM 1582 N N . ASP B 1 93 ? -1.383 0.788 14.5 1 89.5 93 ASP B N 1
ATOM 1583 C CA . ASP B 1 93 ? -1.398 2.051 15.234 1 89.5 93 ASP B CA 1
ATOM 1584 C C . ASP B 1 93 ? 0.018 2.578 15.445 1 89.5 93 ASP B C 1
ATOM 1586 O O . ASP B 1 93 ? 0.228 3.791 15.539 1 89.5 93 ASP B O 1
ATOM 1590 N N . ALA B 1 94 ? 1.017 1.67 15.523 1 92.06 94 ALA B N 1
ATOM 1591 C CA . ALA B 1 94 ? 2.381 2.061 15.875 1 92.06 94 ALA B CA 1
ATOM 1592 C C . ALA B 1 94 ? 3.023 2.865 14.742 1 92.06 94 ALA B C 1
ATOM 1594 O O . ALA B 1 94 ? 4 3.586 14.969 1 92.06 94 ALA B O 1
ATOM 1595 N N . GLU B 1 95 ? 2.428 2.803 13.594 1 89.62 95 GLU B N 1
ATOM 1596 C CA . GLU B 1 95 ? 2.973 3.508 12.438 1 89.62 95 GLU B CA 1
ATOM 1597 C C . GLU B 1 95 ? 2.406 4.922 12.336 1 89.62 95 GLU B C 1
ATOM 1599 O O . GLU B 1 95 ? 2.861 5.723 11.516 1 89.62 95 GLU B O 1
ATOM 1604 N N . CYS B 1 96 ? 1.426 5.164 13.188 1 94.5 96 CYS B N 1
ATOM 1605 C CA . CYS B 1 96 ? 0.851 6.504 13.234 1 94.5 96 CYS B CA 1
ATOM 1606 C C . CYS B 1 96 ? 1.47 7.32 14.359 1 94.5 96 CYS B C 1
ATOM 1608 O O . CYS B 1 96 ? 1.987 6.762 15.328 1 94.5 96 CYS B O 1
ATOM 1610 N N . ARG B 1 97 ? 1.44 8.578 14.164 1 93.75 97 ARG B N 1
ATOM 1611 C CA . ARG B 1 97 ? 1.977 9.422 15.227 1 93.75 97 ARG B CA 1
ATOM 1612 C C . ARG B 1 97 ? 1.132 9.32 16.484 1 93.75 97 ARG B C 1
ATOM 1614 O O . ARG B 1 97 ? -0.014 8.867 16.438 1 93.75 97 ARG B O 1
ATOM 1621 N N . ASP B 1 98 ? 1.681 9.805 17.562 1 92.38 98 ASP B N 1
ATOM 1622 C CA . ASP B 1 98 ? 0.975 9.742 18.828 1 92.38 98 ASP B CA 1
ATOM 1623 C C . ASP B 1 98 ? -0.384 10.438 18.75 1 92.38 98 ASP B C 1
ATOM 1625 O O . ASP B 1 98 ? -0.498 11.516 18.172 1 92.38 98 ASP B O 1
ATOM 1629 N N . GLY B 1 99 ? -1.409 9.727 19.359 1 93.62 99 GLY B N 1
ATOM 1630 C CA . GLY B 1 99 ? -2.746 10.297 19.359 1 93.62 99 GLY B CA 1
ATOM 1631 C C . GLY B 1 99 ? -3.568 9.906 18.156 1 93.62 99 GLY B C 1
ATOM 1632 O O . GLY B 1 99 ? -4.758 10.219 18.078 1 93.62 99 GLY B O 1
ATOM 1633 N N . TYR B 1 100 ? -2.893 9.281 17.219 1 94.69 100 TYR B N 1
ATOM 1634 C CA . TYR B 1 100 ? -3.574 8.805 16.016 1 94.69 100 TYR B CA 1
ATOM 1635 C C . TYR B 1 100 ? -3.678 7.285 16.016 1 94.69 100 TYR B C 1
ATOM 1637 O O . TYR B 1 100 ? -2.889 6.602 16.672 1 94.69 100 TYR B O 1
ATOM 1645 N N . ALA B 1 101 ? -4.707 6.832 15.281 1 92.5 101 ALA B N 1
ATOM 1646 C CA . ALA B 1 101 ? -4.922 5.395 15.117 1 92.5 101 ALA B CA 1
ATOM 1647 C C . ALA B 1 101 ? -5.016 5.023 13.641 1 92.5 101 ALA B C 1
ATOM 1649 O O . ALA B 1 101 ? -5.293 5.875 12.797 1 92.5 101 ALA B O 1
ATOM 1650 N N . CYS B 1 102 ? -4.723 3.691 13.398 1 89.38 102 CYS B N 1
ATOM 1651 C CA . CYS B 1 102 ? -4.812 3.176 12.039 1 89.38 102 CYS B CA 1
ATOM 1652 C C . CYS B 1 102 ? -6.207 2.643 11.75 1 89.38 102 CYS B C 1
ATOM 1654 O O . CYS B 1 102 ? -6.66 1.687 12.383 1 89.38 102 CYS B O 1
ATOM 1656 N N . ARG B 1 103 ? -6.84 3.338 10.742 1 83.5 103 ARG B N 1
ATOM 1657 C CA . ARG B 1 103 ? -8.148 2.883 10.297 1 83.5 103 ARG B CA 1
ATOM 1658 C C . ARG B 1 103 ? -8.023 1.96 9.086 1 83.5 103 ARG B C 1
ATOM 1660 O O . ARG B 1 103 ? -7.496 2.359 8.047 1 83.5 103 ARG B O 1
ATOM 1667 N N . MET B 1 104 ? -8.484 0.699 9.109 1 73.06 104 MET B N 1
ATOM 1668 C CA . MET B 1 104 ? -8.289 -0.332 8.094 1 73.06 104 MET B CA 1
ATOM 1669 C C . MET B 1 104 ? -9.516 -0.444 7.191 1 73.06 104 MET B C 1
ATOM 1671 O O . MET B 1 104 ? -9.484 -1.156 6.188 1 73.06 104 MET B O 1
ATOM 1675 N N . ASP B 1 105 ? -10.641 -0.002 7.473 1 60.81 105 ASP B N 1
ATOM 1676 C CA . ASP B 1 105 ? -11.852 -0.119 6.664 1 60.81 105 ASP B CA 1
ATOM 1677 C C . ASP B 1 105 ? -11.961 1.032 5.664 1 60.81 105 ASP B C 1
ATOM 1679 O O . ASP B 1 105 ? -12.656 2.018 5.918 1 60.81 105 ASP B O 1
ATOM 1683 N N . ASN B 1 106 ? -11.18 0.833 4.445 1 57.81 106 ASN B N 1
ATOM 1684 C CA . ASN B 1 106 ? -10.828 2.135 3.891 1 57.81 106 ASN B CA 1
ATOM 1685 C C . ASN B 1 106 ? -11.562 2.4 2.58 1 57.81 106 ASN B C 1
ATOM 1687 O O . ASN B 1 106 ? -11.883 1.467 1.844 1 57.81 106 ASN B O 1
ATOM 1691 N N . ASN B 1 107 ? -12.195 3.391 2.455 1 62.16 107 ASN B N 1
ATOM 1692 C CA . ASN B 1 107 ? -12.734 4.027 1.259 1 62.16 107 ASN B CA 1
ATOM 1693 C C . ASN B 1 107 ? -11.633 4.66 0.415 1 62.16 107 ASN B C 1
ATOM 1695 O O . ASN B 1 107 ? -11.688 5.855 0.119 1 62.16 107 ASN B O 1
ATOM 1699 N N . PHE B 1 108 ? -10.617 3.686 0.082 1 64.56 108 PHE B N 1
ATOM 1700 C CA . PHE B 1 108 ? -9.531 4.207 -0.745 1 64.56 108 PHE B CA 1
ATOM 1701 C C . PHE B 1 108 ? -9.992 4.398 -2.184 1 64.56 108 PHE B C 1
ATOM 1703 O O . PHE B 1 108 ? -10.797 3.613 -2.695 1 64.56 108 PHE B O 1
ATOM 1710 N N . GLU B 1 109 ? -9.875 5.672 -2.58 1 60.47 109 GLU B N 1
ATOM 1711 C CA . GLU B 1 109 ? -10.039 5.801 -4.027 1 60.47 109 GLU B CA 1
ATOM 1712 C C . GLU B 1 109 ? -8.68 5.852 -4.73 1 60.47 109 GLU B C 1
ATOM 1714 O O . GLU B 1 109 ? -7.809 6.633 -4.352 1 60.47 109 GLU B O 1
ATOM 1719 N N . GLY B 1 110 ? -8.586 5.121 -5.73 1 55.72 110 GLY B N 1
ATOM 1720 C CA . GLY B 1 110 ? -7.328 5.066 -6.449 1 55.72 110 GLY B CA 1
ATOM 1721 C C . GLY B 1 110 ? -6.188 4.5 -5.621 1 55.72 110 GLY B C 1
ATOM 1722 O O . GLY B 1 110 ? -5.84 5.055 -4.578 1 55.72 110 GLY B O 1
ATOM 1723 N N . GLU B 1 111 ? -6.098 3.295 -5.621 1 59.59 111 GLU B N 1
ATOM 1724 C CA . GLU B 1 111 ? -5.039 2.641 -4.855 1 59.59 111 GLU B CA 1
ATOM 1725 C C . GLU B 1 111 ? -3.66 3.072 -5.344 1 59.59 111 GLU B C 1
ATOM 1727 O O . GLU B 1 111 ? -3.441 3.221 -6.551 1 59.59 111 GLU B O 1
ATOM 1732 N N . PRO B 1 112 ? -2.996 3.613 -4.293 1 63.06 112 PRO B N 1
ATOM 1733 C CA . PRO B 1 112 ? -1.661 4.031 -4.727 1 63.06 112 PRO B CA 1
ATOM 1734 C C . PRO B 1 112 ? -0.848 2.883 -5.32 1 63.06 112 PRO B C 1
ATOM 1736 O O . PRO B 1 112 ? 0.295 3.082 -5.742 1 63.06 112 PRO B O 1
ATOM 1739 N N . PHE B 1 113 ? -1.518 1.846 -5.328 1 74.25 113 PHE B N 1
ATOM 1740 C CA . PHE B 1 113 ? -0.797 0.716 -5.902 1 74.25 113 PHE B CA 1
ATOM 1741 C C . PHE B 1 113 ? -1.754 -0.224 -6.629 1 74.25 113 PHE B C 1
ATOM 1743 O O . PHE B 1 113 ? -2.969 -0.149 -6.438 1 74.25 113 PHE B O 1
ATOM 1750 N N . GLY B 1 114 ? -1.264 -0.8 -7.543 1 81.44 114 GLY B N 1
ATOM 1751 C CA . GLY B 1 114 ? -1.927 -1.89 -8.242 1 81.44 114 GLY B CA 1
ATOM 1752 C C . GLY B 1 114 ? -1.408 -3.258 -7.844 1 81.44 114 GLY B C 1
ATOM 1753 O O . GLY B 1 114 ? -0.845 -3.422 -6.758 1 81.44 114 GLY B O 1
ATOM 1754 N N . TYR B 1 115 ? -1.823 -4.238 -8.539 1 88.06 115 TYR B N 1
ATOM 1755 C CA . TYR B 1 115 ? -1.274 -5.574 -8.344 1 88.06 115 TYR B CA 1
ATOM 1756 C C . TYR B 1 115 ? -0.746 -6.148 -9.656 1 88.06 115 TYR B C 1
ATOM 1758 O O . TYR B 1 115 ? -1.229 -5.793 -10.734 1 88.06 115 TYR B O 1
ATOM 1766 N N . CYS B 1 116 ? 0.28 -6.98 -9.625 1 92.88 116 CYS B N 1
ATOM 1767 C CA . CYS B 1 116 ? 0.91 -7.59 -10.789 1 92.88 116 CYS B CA 1
ATOM 1768 C C . CYS B 1 116 ? 0.052 -8.719 -11.344 1 92.88 116 CYS B C 1
ATOM 1770 O O . CYS B 1 116 ? -0.321 -9.641 -10.609 1 92.88 116 CYS B O 1
ATOM 1772 N N . TYR B 1 117 ? -0.229 -8.602 -12.594 1 91.06 117 TYR B N 1
ATOM 1773 C CA . TYR B 1 117 ? -1.063 -9.594 -13.258 1 91.06 117 TYR B CA 1
ATOM 1774 C C . TYR B 1 117 ? -0.528 -9.922 -14.648 1 91.06 117 TYR B C 1
ATOM 1776 O O . TYR B 1 117 ? 0.233 -9.141 -15.227 1 91.06 117 TYR B O 1
ATOM 1784 N N . GLU B 1 118 ? -0.852 -11.195 -15.07 1 91.69 118 GLU B N 1
ATOM 1785 C CA . GLU B 1 118 ? -0.514 -11.578 -16.438 1 91.69 118 GLU B CA 1
ATOM 1786 C C . GLU B 1 118 ? -1.496 -10.977 -17.438 1 91.69 118 GLU B C 1
ATOM 1788 O O . GLU B 1 118 ? -2.688 -11.297 -17.422 1 91.69 118 GLU B O 1
ATOM 1793 N N . PRO B 1 119 ? -0.968 -10.047 -18.328 1 86.69 119 PRO B N 1
ATOM 1794 C CA . PRO B 1 119 ? -1.889 -9.523 -19.328 1 86.69 119 PRO B CA 1
ATOM 1795 C C . PRO B 1 119 ? -2.322 -10.578 -20.344 1 86.69 119 PRO B C 1
ATOM 1797 O O . PRO B 1 119 ? -1.575 -11.523 -20.609 1 86.69 119 PRO B O 1
ATOM 1800 N N . PRO B 1 120 ? -3.549 -10.422 -20.75 1 75.69 120 PRO B N 1
ATOM 1801 C CA . PRO B 1 12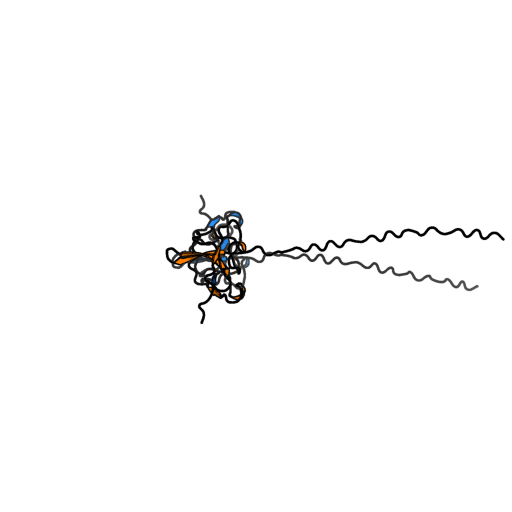0 ? -3.98 -11.391 -21.766 1 75.69 120 PRO B CA 1
ATOM 1802 C C . PRO B 1 120 ? -3.07 -11.414 -22.984 1 75.69 120 PRO B C 1
ATOM 1804 O O . PRO B 1 120 ? -2.496 -10.383 -23.359 1 75.69 120 PRO B O 1
ATOM 1807 N N . ALA B 1 121 ? -2.695 -12.688 -23.328 1 71.06 121 ALA B N 1
ATOM 1808 C CA . ALA B 1 121 ? -1.873 -12.836 -24.531 1 71.06 121 ALA B CA 1
ATOM 1809 C C . ALA B 1 121 ? -2.457 -12.039 -25.703 1 71.06 121 ALA B C 1
ATOM 1811 O O . ALA B 1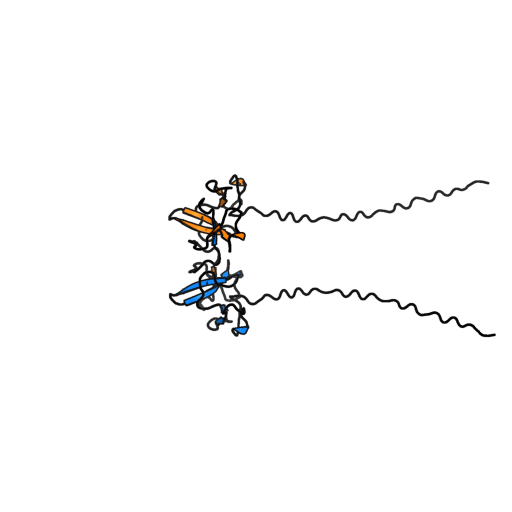 121 ? -3.678 -11.953 -25.844 1 71.06 121 ALA B O 1
ATOM 1812 N N . GLU B 1 122 ? -1.815 -10.922 -26.141 1 56.62 122 GLU B N 1
ATOM 1813 C CA . GLU B 1 122 ? -2.268 -10.258 -27.359 1 56.62 122 GLU B CA 1
ATOM 1814 C C . GLU B 1 122 ? -2.463 -11.266 -28.484 1 56.62 122 GLU B C 1
ATOM 1816 O O . GLU B 1 122 ? -1.744 -12.266 -28.562 1 56.62 122 GLU B O 1
#

pLDDT: mean 78.92, std 17.92, range [33.34, 98.44]

Radius of gyration: 31.68 Å; Cα contacts (8 Å, |Δi|>4): 486; chains: 2; bounding box: 108×56×53 Å

Organism: Persicimonas caeni (NCBI:txid2292766)